Protein AF-0000000078660400 (afdb_homodimer)

Solvent-accessible surface area (backbone atoms only — not comparable to full-atom values): 12364 Å² total; per-residue (Å²): 113,54,61,60,50,27,42,54,41,25,47,53,47,35,48,53,52,49,49,56,46,46,66,50,37,40,75,72,45,48,44,75,67,42,50,81,52,38,30,97,60,79,39,62,66,40,42,52,54,39,51,54,51,50,44,53,46,42,38,62,64,4,20,51,48,12,72,77,69,34,58,67,42,2,29,50,35,11,25,52,51,20,30,50,32,31,34,44,31,36,26,49,37,43,17,41,32,58,65,51,58,67,67,57,37,55,52,47,22,53,45,31,17,49,47,33,14,50,16,23,26,51,14,31,50,50,28,54,68,67,66,92,116,52,62,61,50,26,42,52,42,26,46,53,46,35,47,51,53,49,50,55,47,45,65,50,37,40,74,71,44,49,42,76,66,43,48,81,54,38,30,95,62,80,40,62,66,41,42,51,54,39,51,56,51,51,44,54,48,41,38,63,64,6,21,50,48,12,73,77,68,34,57,66,42,2,29,51,34,11,24,52,51,20,31,50,32,32,36,43,32,36,24,48,38,45,17,41,30,59,66,54,58,67,66,57,38,55,51,46,21,52,46,30,16,49,48,32,14,49,16,24,25,50,13,31,52,51,28,56,68,66,63,93

Secondary structure (DSSP, 8-state):
-HHHHHHHHHHHHHHHHHHHHHHHHIIIIIHHHHGGGB-SS--HHHHHHHHHHHHHHHIIIIIHHHHHH-HHHHHHHHHHHHHHHHHHHHHHHHHHBS---HHHHHHHHHHHHHHHHHHHHHHHHHHHHHT-/-HHHHHHHHHHHHHHHHHHHHHHHHIIIIIHHHHGGGB-SS--HHHHHHHHHHHHHHHIIIIIHHHHHH-HHHHHHHHHHHHHHHHHHHHHHHHHHBS---HHHHHHHHHHHHHHHHHHHHHHHHHHHHHT-

Organism: Novosphingobium aromaticivorans (strain ATCC 700278 / DSM 12444 / CCUG 56034 / CIP 105152 / NBRC 16084 / F199) (NCBI:txid279238)

InterPro domains:
  IPR018687 Protein of unknown function DUF2177, membrane [PF09945] (3-124)

Structure (mmCIF, N/CA/C/O backbone):
data_AF-0000000078660400-model_v1
#
loop_
_entity.id
_entity.type
_entity.pdbx_description
1 polymer 'Transmembrane protein'
#
loop_
_atom_site.group_PDB
_atom_site.id
_atom_site.type_symbol
_atom_site.label_atom_id
_atom_site.label_alt_id
_atom_site.label_comp_id
_atom_site.label_asym_id
_atom_site.label_entity_id
_atom_site.label_seq_id
_atom_site.pdbx_PDB_ins_code
_atom_site.Cartn_x
_atom_site.Cartn_y
_atom_site.Cartn_z
_atom_site.occupancy
_atom_site.B_iso_or_equiv
_atom_site.auth_seq_id
_atom_site.auth_comp_id
_atom_site.auth_asym_id
_atom_site.auth_atom_id
_atom_site.pdbx_PDB_model_num
ATOM 1 N N . MET A 1 1 ? 13.133 22.141 -4.031 1 66.38 1 MET A N 1
ATOM 2 C CA . MET A 1 1 ? 14.477 21.625 -3.777 1 66.38 1 MET A CA 1
ATOM 3 C C . MET A 1 1 ? 14.453 20.531 -2.715 1 66.38 1 MET A C 1
ATOM 5 O O . MET A 1 1 ? 15 19.453 -2.928 1 66.38 1 MET A O 1
ATOM 9 N N . SER A 1 2 ? 13.406 20.625 -1.739 1 88.19 2 SER A N 1
ATOM 10 C CA . SER A 1 2 ? 13.438 19.734 -0.579 1 88.19 2 SER A CA 1
ATOM 11 C C . SER A 1 2 ? 12.844 18.375 -0.906 1 88.19 2 SER A C 1
ATOM 13 O O . S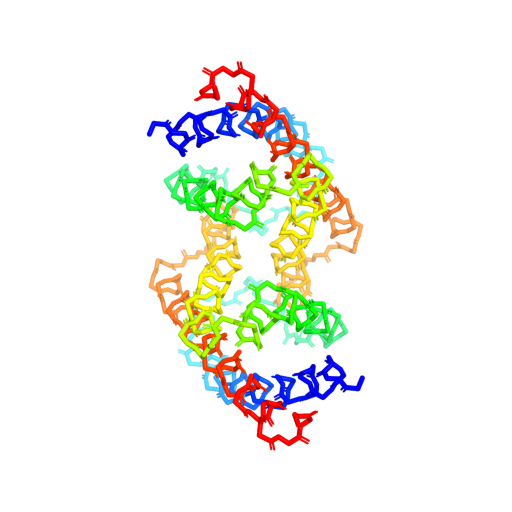ER A 1 2 ? 13.398 17.344 -0.521 1 88.19 2 SER A O 1
ATOM 15 N N . TYR A 1 3 ? 11.984 18.359 -1.895 1 91.75 3 TYR A N 1
ATOM 16 C CA . TYR A 1 3 ? 11.32 17.094 -2.152 1 91.75 3 TYR A CA 1
ATOM 17 C C . TYR A 1 3 ? 12.148 16.219 -3.084 1 91.75 3 TYR A C 1
ATOM 19 O O . TYR A 1 3 ? 12.133 14.984 -2.975 1 91.75 3 TYR A O 1
ATOM 27 N N . VAL A 1 4 ? 12.859 16.828 -3.969 1 93.75 4 VAL A N 1
ATOM 28 C CA . VAL A 1 4 ? 13.742 16.078 -4.863 1 93.75 4 VAL A CA 1
ATOM 29 C C . VAL A 1 4 ? 14.859 15.43 -4.062 1 93.75 4 VAL A C 1
ATOM 31 O O . VAL A 1 4 ? 15.195 14.258 -4.281 1 93.75 4 VAL A O 1
ATOM 34 N N . MET A 1 5 ? 15.406 16.188 -3.211 1 95.38 5 MET A N 1
ATOM 35 C CA . MET A 1 5 ? 16.453 15.648 -2.34 1 95.38 5 MET A CA 1
ATOM 36 C C . MET A 1 5 ? 15.906 14.492 -1.495 1 95.38 5 MET A C 1
ATOM 38 O O . MET A 1 5 ? 16.594 13.477 -1.317 1 95.38 5 MET A O 1
ATOM 42 N N . ALA A 1 6 ? 14.773 14.711 -0.951 1 96.5 6 ALA A N 1
ATOM 43 C CA . ALA A 1 6 ? 14.141 13.664 -0.151 1 96.5 6 ALA A CA 1
ATOM 44 C C . ALA A 1 6 ? 13.938 12.398 -0.968 1 96.5 6 ALA A C 1
ATOM 46 O O . ALA A 1 6 ? 14.203 11.289 -0.486 1 96.5 6 ALA A O 1
ATOM 47 N N . TYR A 1 7 ? 13.461 12.625 -2.148 1 97.38 7 TYR A N 1
ATOM 48 C CA . TYR A 1 7 ? 13.219 11.508 -3.049 1 97.38 7 TYR A CA 1
ATOM 49 C C . TYR A 1 7 ? 14.508 10.742 -3.332 1 97.38 7 TYR A C 1
ATOM 51 O O . TYR A 1 7 ? 14.539 9.516 -3.25 1 97.38 7 TYR A O 1
ATOM 59 N N . VAL A 1 8 ? 15.531 11.43 -3.652 1 97.25 8 VAL A N 1
ATOM 60 C CA . VAL A 1 8 ? 16.812 10.812 -3.992 1 97.25 8 VAL A CA 1
ATOM 61 C C . VAL A 1 8 ? 17.391 10.117 -2.766 1 97.25 8 VAL A C 1
ATOM 63 O O . VAL A 1 8 ? 17.906 9 -2.863 1 97.25 8 VAL A O 1
ATOM 66 N N . ALA A 1 9 ? 17.344 10.781 -1.634 1 97.38 9 ALA A N 1
ATOM 67 C CA . ALA A 1 9 ? 17.828 10.188 -0.395 1 97.38 9 ALA A CA 1
ATOM 68 C C . ALA A 1 9 ? 17.062 8.914 -0.057 1 97.38 9 ALA A C 1
ATOM 70 O O . ALA A 1 9 ? 17.672 7.902 0.328 1 97.38 9 ALA A O 1
ATOM 71 N N . ALA A 1 10 ? 15.758 8.992 -0.169 1 97.69 10 ALA A N 1
ATOM 72 C CA . ALA A 1 10 ? 14.938 7.812 0.088 1 97.69 10 ALA A CA 1
ATOM 73 C C . ALA A 1 10 ? 15.281 6.68 -0.875 1 97.69 10 ALA A C 1
ATOM 75 O O . ALA A 1 10 ? 15.32 5.512 -0.479 1 97.69 10 ALA A O 1
ATOM 76 N N . ALA A 1 11 ? 15.484 7.066 -2.111 1 97.62 11 ALA A N 1
ATOM 77 C CA . ALA A 1 11 ? 15.82 6.082 -3.139 1 97.62 11 ALA A CA 1
ATOM 78 C C . ALA A 1 11 ? 17.125 5.359 -2.801 1 97.62 11 ALA A C 1
ATOM 80 O O . ALA A 1 11 ? 17.219 4.141 -2.955 1 97.62 11 ALA A O 1
ATOM 81 N N . VAL A 1 12 ? 18.062 6.059 -2.391 1 97.75 12 VAL A N 1
ATOM 82 C CA . VAL A 1 12 ? 19.359 5.488 -2.076 1 97.75 12 VAL A CA 1
ATOM 83 C C . VAL A 1 12 ? 19.25 4.566 -0.866 1 97.75 12 VAL A C 1
ATOM 85 O O . VAL A 1 12 ? 19.719 3.428 -0.898 1 97.75 12 VAL A O 1
ATOM 88 N N . VAL A 1 13 ? 18.625 5.023 0.185 1 97.56 13 VAL A N 1
ATOM 89 C CA . VAL A 1 13 ? 18.531 4.254 1.422 1 97.56 13 VAL A CA 1
ATOM 90 C C . VAL A 1 13 ? 17.641 3.031 1.207 1 97.56 13 VAL A C 1
ATOM 92 O O . VAL A 1 13 ? 18.031 1.904 1.521 1 97.56 13 VAL A O 1
ATOM 95 N N . PHE A 1 14 ? 16.469 3.301 0.706 1 97.62 14 PHE A N 1
ATOM 96 C CA . PHE A 1 14 ? 15.539 2.195 0.485 1 97.62 14 PHE A CA 1
ATOM 97 C C . PHE A 1 14 ? 16.109 1.215 -0.537 1 97.62 14 PHE A C 1
ATOM 99 O O . PHE A 1 14 ? 15.961 -0 -0.381 1 97.62 14 PHE A O 1
ATOM 106 N N . GLY A 1 15 ? 16.656 1.723 -1.612 1 95.88 15 GLY A N 1
ATOM 107 C CA . GLY A 1 15 ? 17.25 0.875 -2.633 1 95.88 15 GLY A CA 1
ATOM 108 C C . GLY A 1 15 ? 18.359 -0.011 -2.098 1 95.88 15 GLY A C 1
ATOM 109 O O . GLY A 1 15 ? 18.438 -1.195 -2.432 1 95.88 15 GLY A O 1
ATOM 110 N N . ALA A 1 16 ? 19.203 0.554 -1.31 1 96.44 16 ALA A N 1
ATOM 111 C CA . ALA A 1 16 ? 20.297 -0.221 -0.71 1 96.44 16 ALA A CA 1
ATOM 112 C C . ALA A 1 16 ? 19.75 -1.31 0.209 1 96.44 16 ALA A C 1
ATOM 114 O O . ALA A 1 16 ? 20.203 -2.455 0.163 1 96.44 16 ALA A O 1
ATOM 115 N N . LEU A 1 17 ? 18.797 -0.955 1.033 1 96.06 17 LEU A N 1
ATOM 116 C CA . LEU A 1 17 ? 18.188 -1.908 1.953 1 96.06 17 LEU A CA 1
ATOM 117 C C . LEU A 1 17 ? 17.5 -3.031 1.191 1 96.06 17 LEU A C 1
ATOM 119 O O . LEU A 1 17 ? 17.656 -4.207 1.522 1 96.06 17 LEU A O 1
ATOM 123 N N . ASP A 1 18 ? 16.75 -2.564 0.177 1 94.38 18 ASP A N 1
ATOM 124 C CA . ASP A 1 18 ? 15.977 -3.557 -0.568 1 94.38 18 ASP A CA 1
ATOM 125 C C . ASP A 1 18 ? 16.891 -4.477 -1.367 1 94.38 18 ASP A C 1
ATOM 127 O O . ASP A 1 18 ? 16.625 -5.672 -1.492 1 94.38 18 ASP A O 1
ATOM 131 N N . ALA A 1 19 ? 17.922 -3.971 -1.93 1 93.19 19 ALA A N 1
ATOM 132 C CA . ALA A 1 19 ? 18.891 -4.781 -2.65 1 93.19 19 ALA A CA 1
ATOM 133 C C . ALA A 1 19 ? 19.547 -5.801 -1.725 1 93.19 19 ALA A C 1
ATOM 135 O O . ALA A 1 19 ? 19.719 -6.965 -2.088 1 93.19 19 ALA A O 1
ATOM 136 N N . ALA A 1 20 ? 19.922 -5.375 -0.594 1 94.44 20 ALA A N 1
ATOM 137 C CA . ALA A 1 20 ? 20.516 -6.273 0.388 1 94.44 20 ALA A CA 1
ATOM 138 C C . ALA A 1 20 ? 19.547 -7.375 0.794 1 94.44 20 ALA A C 1
ATOM 140 O O . ALA A 1 20 ? 19.906 -8.547 0.859 1 94.44 20 ALA A O 1
ATOM 141 N N . TRP A 1 21 ? 18.312 -7.031 1.072 1 94.19 21 TRP A N 1
ATOM 142 C CA . TRP A 1 21 ? 17.281 -7.965 1.513 1 94.19 21 TRP A CA 1
ATOM 143 C C . TRP A 1 21 ? 16.969 -8.984 0.42 1 94.19 21 TRP A C 1
ATOM 145 O O . TRP A 1 21 ? 16.969 -10.188 0.669 1 94.19 21 TRP A O 1
ATOM 155 N N . LEU A 1 22 ? 16.766 -8.453 -0.767 1 89.88 22 LEU A N 1
ATOM 156 C CA . LEU A 1 22 ? 16.375 -9.328 -1.868 1 89.88 22 LEU A CA 1
ATOM 157 C C . LEU A 1 22 ? 17.531 -10.25 -2.262 1 89.88 22 LEU A C 1
ATOM 159 O O . LEU A 1 22 ? 17.297 -11.383 -2.68 1 89.88 22 LEU A O 1
ATOM 163 N N . GLY A 1 23 ? 18.703 -9.734 -2.211 1 90.38 23 GLY A N 1
ATOM 164 C CA . GLY A 1 23 ? 19.859 -10.586 -2.447 1 90.38 23 GLY A CA 1
ATOM 165 C C . GLY A 1 23 ? 19.906 -11.805 -1.545 1 90.38 23 GLY A C 1
ATOM 166 O O . GLY A 1 23 ? 20.219 -12.906 -1.996 1 90.38 23 GLY A O 1
ATOM 167 N N . TRP A 1 24 ? 19.5 -11.57 -0.356 1 92.88 24 TRP A N 1
ATOM 168 C CA . TRP A 1 24 ? 19.5 -12.68 0.596 1 92.88 24 TRP A CA 1
ATOM 169 C C . TRP A 1 24 ? 18.172 -13.43 0.549 1 92.88 24 TRP A C 1
ATOM 171 O O . TRP A 1 24 ? 18.156 -14.664 0.488 1 92.88 24 TRP A O 1
ATOM 181 N N . ALA A 1 25 ? 17.031 -12.805 0.571 1 91.38 25 ALA A N 1
ATOM 182 C CA . ALA A 1 25 ? 15.711 -13.406 0.719 1 91.38 25 ALA A CA 1
ATOM 183 C C . ALA A 1 25 ? 15.305 -14.164 -0.541 1 91.38 25 ALA A C 1
ATOM 185 O O . ALA A 1 25 ? 14.531 -15.125 -0.475 1 91.38 25 ALA A O 1
ATOM 186 N N . GLY A 1 26 ? 15.781 -13.68 -1.66 1 90.25 26 GLY A N 1
ATOM 187 C CA . GLY A 1 26 ? 15.469 -14.367 -2.904 1 90.25 26 GLY A CA 1
ATOM 188 C C . GLY A 1 26 ? 15.75 -15.852 -2.85 1 90.25 26 GLY A C 1
ATOM 189 O O . GLY A 1 26 ? 14.82 -16.672 -2.844 1 90.25 26 GLY A O 1
ATOM 190 N N . PRO A 1 27 ? 17 -16.219 -2.709 1 90.62 27 PRO A N 1
ATOM 191 C CA . PRO A 1 27 ? 17.359 -17.641 -2.719 1 90.62 27 PRO A CA 1
ATOM 192 C C . PRO A 1 27 ? 17.031 -18.344 -1.401 1 90.62 27 PRO A C 1
ATOM 194 O O . PRO A 1 27 ? 16.812 -19.562 -1.383 1 90.62 27 PRO A O 1
ATOM 197 N N . ASN A 1 28 ? 16.891 -17.594 -0.286 1 93.12 28 ASN A N 1
ATOM 198 C CA . ASN A 1 28 ? 16.812 -18.25 1.014 1 93.12 28 ASN A CA 1
ATOM 199 C C . ASN A 1 28 ? 15.383 -18.266 1.544 1 93.12 28 ASN A C 1
ATOM 201 O O . ASN A 1 28 ? 15.055 -19.078 2.422 1 93.12 28 ASN A O 1
ATOM 205 N N . LEU A 1 29 ? 14.516 -17.422 1.021 1 91.06 29 LEU A N 1
ATOM 206 C CA . LEU A 1 29 ? 13.172 -17.297 1.571 1 91.06 29 LEU A CA 1
ATOM 207 C C . LEU A 1 29 ? 12.117 -17.484 0.483 1 91.06 29 LEU A C 1
ATOM 209 O O . LEU A 1 29 ? 11.328 -18.438 0.539 1 91.06 29 LEU A O 1
ATOM 213 N N . TYR A 1 30 ? 12.188 -16.75 -0.557 1 91.25 30 TYR A N 1
ATOM 214 C CA . TYR A 1 30 ? 11.109 -16.688 -1.537 1 91.25 30 TYR A CA 1
ATOM 215 C C . TYR A 1 30 ? 11.109 -17.906 -2.438 1 91.25 30 TYR A C 1
ATOM 217 O O . TYR A 1 30 ? 10.078 -18.547 -2.627 1 91.25 30 TYR A O 1
ATOM 225 N N . ARG A 1 31 ? 12.258 -18.312 -2.939 1 90.06 31 ARG A N 1
ATOM 226 C CA . ARG A 1 31 ? 12.336 -19.438 -3.873 1 90.06 31 ARG A CA 1
ATOM 227 C C . ARG A 1 31 ? 11.938 -20.734 -3.199 1 90.06 31 ARG A C 1
ATOM 229 O O . ARG A 1 31 ? 11.125 -21.5 -3.732 1 90.06 31 ARG A O 1
ATOM 236 N N . PRO A 1 32 ? 12.5 -20.984 -2.07 1 90.38 32 PRO A N 1
ATOM 237 C CA . PRO A 1 32 ? 12.086 -22.234 -1.419 1 90.38 32 PRO A CA 1
ATOM 238 C C . PRO A 1 32 ? 10.609 -22.234 -1.028 1 90.38 32 PRO A C 1
ATOM 240 O O . PRO A 1 32 ? 9.969 -23.281 -1.014 1 90.38 32 PRO A O 1
ATOM 243 N N . ALA A 1 33 ? 10 -21.141 -0.723 1 88.31 33 ALA A N 1
ATOM 244 C CA . ALA A 1 33 ? 8.633 -21.062 -0.225 1 88.31 33 ALA A CA 1
ATOM 245 C C . ALA A 1 33 ? 7.629 -21.109 -1.373 1 88.31 33 ALA A C 1
ATOM 247 O O . ALA A 1 33 ? 6.531 -21.656 -1.226 1 88.31 33 ALA A O 1
ATOM 248 N N . LEU A 1 34 ? 7.969 -20.531 -2.566 1 88.62 34 LEU A N 1
ATOM 249 C CA . LEU A 1 34 ? 6.961 -20.297 -3.592 1 88.62 34 LEU A CA 1
ATOM 250 C C . LEU A 1 34 ? 7.227 -21.156 -4.824 1 88.62 34 LEU A C 1
ATOM 252 O O . LEU A 1 34 ? 6.312 -21.422 -5.605 1 88.62 34 LEU A O 1
ATOM 256 N N . GLY A 1 35 ? 8.484 -21.5 -5.035 1 85.12 35 GLY A N 1
ATOM 257 C CA . GLY A 1 35 ? 8.836 -22.438 -6.09 1 85.12 35 GLY A CA 1
ATOM 258 C C . GLY A 1 35 ? 8.305 -22.031 -7.449 1 85.12 35 GLY A C 1
ATOM 259 O O . GLY A 1 35 ? 8.625 -20.953 -7.945 1 85.12 35 GLY A O 1
ATOM 260 N N . ASP A 1 36 ? 7.309 -22.766 -7.953 1 84.75 36 ASP A N 1
ATOM 261 C CA . ASP A 1 36 ? 6.859 -22.656 -9.336 1 84.75 36 ASP A CA 1
ATOM 262 C C . ASP A 1 36 ? 5.949 -21.453 -9.531 1 84.75 36 ASP A C 1
ATOM 264 O O . ASP A 1 36 ? 5.621 -21.094 -10.664 1 84.75 36 ASP A O 1
ATOM 268 N N . LEU A 1 37 ? 5.586 -20.844 -8.492 1 85.62 37 LEU A N 1
ATOM 269 C CA . LEU A 1 37 ? 4.777 -19.641 -8.594 1 85.62 37 LEU A CA 1
ATOM 270 C C . LEU A 1 37 ? 5.613 -18.484 -9.125 1 85.62 37 LEU A C 1
ATOM 272 O O . LEU A 1 37 ? 5.074 -17.547 -9.727 1 85.62 37 LEU A O 1
ATOM 276 N N . LEU A 1 38 ? 6.895 -18.547 -8.867 1 87.44 38 LEU A N 1
ATOM 277 C CA . LEU A 1 38 ? 7.789 -17.469 -9.266 1 87.44 38 LEU A CA 1
ATOM 278 C C . LEU A 1 38 ? 8.195 -17.609 -10.727 1 87.44 38 LEU A C 1
ATOM 280 O O . LEU A 1 38 ? 8.336 -18.719 -11.234 1 87.44 38 LEU A O 1
ATOM 284 N N . ALA A 1 39 ? 8.375 -16.516 -11.352 1 86.81 39 ALA A N 1
ATOM 285 C CA . ALA A 1 39 ? 8.93 -16.5 -12.703 1 86.81 39 ALA A CA 1
ATOM 286 C C . ALA A 1 39 ? 10.352 -17.047 -12.719 1 86.81 39 ALA A C 1
ATOM 288 O O . ALA A 1 39 ? 11.086 -16.922 -11.734 1 86.81 39 ALA A O 1
ATOM 289 N N . PRO A 1 40 ? 10.672 -17.578 -13.852 1 83.88 40 PRO A N 1
ATOM 290 C CA . PRO A 1 40 ? 12.047 -18.062 -13.953 1 83.88 40 PRO A CA 1
ATOM 291 C C . PRO A 1 40 ? 13.078 -16.938 -13.836 1 83.88 40 PRO A C 1
ATOM 293 O O . PRO A 1 40 ? 14.164 -17.141 -13.289 1 83.88 40 PRO A O 1
ATOM 296 N N . ALA A 1 41 ? 12.641 -15.789 -14.445 1 85.81 41 ALA A N 1
ATOM 297 C CA . ALA A 1 41 ? 13.539 -14.648 -14.359 1 85.81 41 ALA A CA 1
ATOM 298 C C . ALA A 1 41 ? 12.805 -13.406 -13.852 1 85.81 41 ALA A C 1
ATOM 300 O O . ALA A 1 41 ? 11.672 -13.148 -14.258 1 85.81 41 ALA A O 1
ATOM 301 N N . PHE A 1 42 ? 13.516 -12.727 -13.016 1 86.75 42 PHE A N 1
ATOM 302 C CA . PHE A 1 42 ? 13.016 -11.461 -12.492 1 86.75 42 PHE A CA 1
ATOM 303 C C . PHE A 1 42 ? 12.836 -10.445 -13.617 1 86.75 42 PHE A C 1
ATOM 305 O O . PHE A 1 42 ? 13.695 -10.312 -14.484 1 86.75 42 PHE A O 1
ATOM 312 N N . ARG A 1 43 ? 11.734 -9.695 -13.68 1 90.38 43 ARG A N 1
ATOM 313 C CA . ARG A 1 43 ? 11.453 -8.648 -14.656 1 90.38 43 ARG A CA 1
ATOM 314 C C . ARG A 1 43 ? 11.719 -7.266 -14.062 1 90.38 43 ARG A C 1
ATOM 316 O O . ARG A 1 43 ? 10.898 -6.75 -13.297 1 90.38 43 ARG A O 1
ATOM 323 N N . PRO A 1 44 ? 12.68 -6.59 -14.445 1 90.25 44 PRO A N 1
ATOM 324 C CA . PRO A 1 44 ? 13.109 -5.359 -13.781 1 90.25 44 PRO A CA 1
ATOM 325 C C . PRO A 1 44 ? 12.203 -4.172 -14.094 1 90.25 44 PRO A C 1
ATOM 327 O O . PRO A 1 44 ? 12.078 -3.256 -13.273 1 90.25 44 PRO A O 1
ATOM 330 N N . ALA A 1 45 ? 11.555 -4.16 -15.203 1 91.75 45 ALA A N 1
ATOM 331 C CA . ALA A 1 45 ? 10.781 -2.992 -15.617 1 91.75 45 ALA A CA 1
ATOM 332 C C . ALA A 1 45 ? 9.641 -2.715 -14.641 1 91.75 45 ALA A C 1
ATOM 334 O O . ALA A 1 45 ? 9.516 -1.604 -14.125 1 91.75 45 ALA A O 1
ATOM 335 N N . PRO A 1 46 ? 8.82 -3.697 -14.359 1 92.19 46 PRO A N 1
ATOM 336 C CA . PRO A 1 46 ? 7.773 -3.426 -13.375 1 92.19 46 PRO A CA 1
ATOM 337 C C . PRO A 1 46 ? 8.336 -3.057 -12.008 1 92.19 46 PRO A C 1
ATOM 339 O O . PRO A 1 46 ? 7.754 -2.227 -11.305 1 92.19 46 PRO A O 1
ATOM 342 N N . ALA A 1 47 ? 9.352 -3.654 -11.664 1 90.38 47 ALA A N 1
ATOM 343 C CA . ALA A 1 47 ? 9.977 -3.348 -10.383 1 90.38 47 ALA A CA 1
ATOM 344 C C . ALA A 1 47 ? 10.43 -1.891 -10.32 1 90.38 47 ALA A C 1
ATOM 346 O O . ALA A 1 47 ? 10.227 -1.21 -9.312 1 90.38 47 ALA A O 1
ATOM 347 N N . LEU A 1 48 ? 11.07 -1.474 -11.375 1 92.75 48 LEU A N 1
ATOM 348 C CA . LEU A 1 48 ? 11.547 -0.097 -11.43 1 92.75 48 LEU A CA 1
ATOM 349 C C . LEU A 1 48 ? 10.391 0.888 -11.328 1 92.75 48 LEU A C 1
ATOM 351 O O . LEU A 1 48 ? 10.5 1.912 -10.648 1 92.75 48 LEU A O 1
ATOM 355 N N . VAL A 1 49 ? 9.312 0.619 -12.008 1 92.69 49 VAL A N 1
ATOM 356 C CA . VAL A 1 49 ? 8.133 1.468 -11.938 1 92.69 49 VAL A CA 1
ATOM 357 C C . VAL A 1 49 ? 7.57 1.461 -10.516 1 92.69 49 VAL A C 1
ATOM 359 O O . VAL A 1 49 ? 7.184 2.506 -9.992 1 92.69 49 VAL A O 1
ATOM 362 N N . PHE A 1 50 ? 7.559 0.313 -9.961 1 93.44 50 PHE A N 1
ATOM 363 C CA . PHE A 1 50 ? 7.098 0.194 -8.578 1 93.44 50 PHE A CA 1
ATOM 364 C C . PHE A 1 50 ? 7.93 1.078 -7.656 1 93.44 50 PHE A C 1
ATOM 366 O O . PHE A 1 50 ? 7.379 1.853 -6.871 1 93.44 50 PHE A O 1
ATOM 373 N N . TYR A 1 51 ? 9.234 0.968 -7.762 1 94.69 51 TYR A N 1
ATOM 374 C CA . TYR A 1 51 ? 10.117 1.72 -6.871 1 94.69 51 TYR A CA 1
ATOM 375 C C . TYR A 1 51 ? 9.914 3.221 -7.047 1 94.69 51 TYR A C 1
ATOM 377 O O . TYR A 1 51 ? 9.875 3.967 -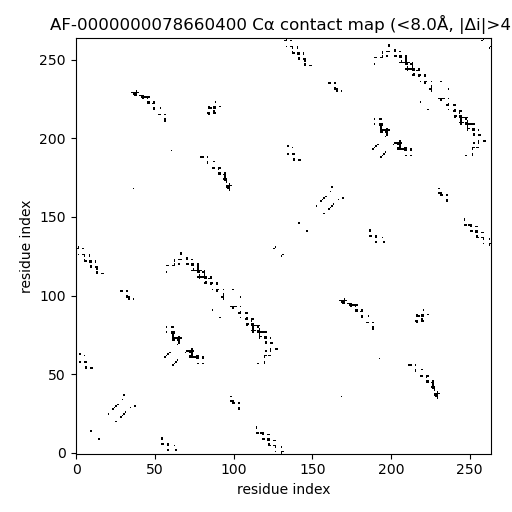6.066 1 94.69 51 TYR A O 1
ATOM 385 N N . ALA A 1 52 ? 9.82 3.58 -8.219 1 95 52 ALA A N 1
ATOM 386 C CA . ALA A 1 52 ? 9.656 5.008 -8.5 1 95 52 ALA A CA 1
ATOM 387 C C . ALA A 1 52 ? 8.391 5.555 -7.844 1 95 52 ALA A C 1
ATOM 389 O O . ALA A 1 52 ? 8.422 6.609 -7.203 1 95 52 ALA A O 1
ATOM 390 N N . ILE A 1 53 ? 7.324 4.852 -7.973 1 94 53 ILE A N 1
ATOM 391 C CA . ILE A 1 53 ? 6.039 5.305 -7.453 1 94 53 ILE A CA 1
ATOM 392 C C . ILE A 1 53 ? 6.008 5.137 -5.934 1 94 53 ILE A C 1
ATOM 394 O O . ILE A 1 53 ? 5.473 5.988 -5.219 1 94 53 ILE A O 1
ATOM 398 N N . TYR A 1 54 ? 6.57 4.047 -5.465 1 95.75 54 TYR A N 1
ATOM 399 C CA . TYR A 1 54 ? 6.633 3.787 -4.031 1 95.75 54 TYR A CA 1
ATOM 400 C C . TYR A 1 54 ? 7.379 4.902 -3.309 1 95.75 54 TYR A C 1
ATOM 402 O O . TYR A 1 54 ? 6.949 5.355 -2.244 1 95.75 54 TYR A O 1
ATOM 410 N N . LEU A 1 55 ? 8.422 5.348 -3.916 1 97.06 55 LEU A N 1
ATOM 411 C CA . LEU A 1 55 ? 9.227 6.414 -3.332 1 97.06 55 LEU A CA 1
ATOM 412 C C . LEU A 1 55 ? 8.469 7.738 -3.342 1 97.06 55 LEU A C 1
ATOM 414 O O . LEU A 1 55 ? 8.57 8.523 -2.395 1 97.06 55 LEU A O 1
ATOM 418 N N . ALA A 1 56 ? 7.785 7.984 -4.391 1 96.25 56 ALA A N 1
ATOM 419 C CA . ALA A 1 56 ? 6.961 9.188 -4.445 1 96.25 56 ALA A CA 1
ATOM 420 C C . ALA A 1 56 ? 5.902 9.18 -3.346 1 96.25 56 ALA A C 1
ATOM 422 O O . ALA A 1 56 ? 5.645 10.203 -2.713 1 96.25 56 ALA A O 1
ATOM 423 N N . GLY A 1 57 ? 5.301 8.016 -3.162 1 96.56 57 GLY A N 1
ATOM 424 C CA . GLY A 1 57 ? 4.352 7.875 -2.07 1 96.56 57 GLY A CA 1
ATOM 425 C C . GLY A 1 57 ? 4.984 8.047 -0.702 1 96.56 57 GLY A C 1
ATOM 426 O O . GLY A 1 57 ? 4.387 8.648 0.194 1 96.56 57 GLY A O 1
ATOM 427 N N . MET A 1 58 ? 6.133 7.516 -0.583 1 97.38 58 MET A N 1
ATOM 428 C CA . MET A 1 58 ? 6.871 7.664 0.667 1 97.38 58 MET A CA 1
ATOM 429 C C . MET A 1 58 ? 7.137 9.133 0.973 1 97.38 58 MET A C 1
ATOM 431 O O . MET A 1 58 ? 7.023 9.562 2.123 1 97.38 58 MET A O 1
ATOM 435 N N . VAL A 1 59 ? 7.488 9.875 -0.028 1 97.12 59 VAL A N 1
ATOM 436 C CA . VAL A 1 59 ? 7.734 11.297 0.149 1 97.12 59 VAL A CA 1
ATOM 437 C C . VAL A 1 59 ? 6.441 12 0.552 1 97.12 59 VAL A C 1
ATOM 439 O O . VAL A 1 59 ? 6.434 12.812 1.48 1 97.12 59 VAL A O 1
ATOM 442 N N . TRP A 1 60 ? 5.395 11.664 -0.006 1 96.56 60 TRP A N 1
ATOM 443 C CA . TRP A 1 60 ? 4.113 12.328 0.224 1 96.56 60 TRP A CA 1
ATOM 444 C C . TRP A 1 60 ? 3.555 11.977 1.599 1 96.56 60 TRP A C 1
ATOM 446 O O . TRP A 1 60 ? 3.166 12.859 2.365 1 96.56 60 TRP A O 1
ATOM 456 N N . PHE A 1 61 ? 3.6 10.758 2.01 1 96.88 61 PHE A N 1
ATOM 457 C CA . PHE A 1 61 ? 2.846 10.297 3.17 1 96.88 61 PHE A CA 1
ATOM 458 C C . PHE A 1 61 ? 3.73 10.266 4.41 1 96.88 61 PHE A C 1
ATOM 460 O O . PHE A 1 61 ? 3.229 10.289 5.535 1 96.88 61 PHE A O 1
ATOM 467 N N . ALA A 1 62 ? 5.012 10.156 4.203 1 97.19 62 ALA A N 1
ATOM 468 C CA . ALA A 1 62 ? 5.855 9.938 5.375 1 97.19 62 ALA A CA 1
ATOM 469 C C . ALA A 1 62 ? 6.867 11.07 5.539 1 97.19 62 ALA A C 1
ATOM 471 O O . ALA A 1 62 ? 6.926 11.703 6.594 1 97.19 62 ALA A O 1
ATOM 472 N N . ILE A 1 63 ? 7.547 11.367 4.473 1 97.38 63 ILE A N 1
ATOM 473 C CA . ILE A 1 63 ? 8.656 12.305 4.594 1 97.38 63 ILE A CA 1
ATOM 474 C C . ILE A 1 63 ? 8.117 13.727 4.719 1 97.38 63 ILE A C 1
ATOM 476 O O . ILE A 1 63 ? 8.602 14.508 5.539 1 97.38 63 ILE A O 1
ATOM 480 N N . ARG A 1 64 ? 7.145 14.062 3.896 1 95.25 64 ARG A N 1
ATOM 481 C CA . ARG A 1 64 ? 6.566 15.398 3.928 1 95.25 64 ARG A CA 1
ATOM 482 C C . ARG A 1 64 ? 6.07 15.75 5.328 1 95.25 64 ARG A C 1
ATOM 484 O O . ARG A 1 64 ? 6.426 16.797 5.871 1 95.25 64 ARG A O 1
ATOM 491 N N . PRO A 1 65 ? 5.309 14.93 5.938 1 94.44 65 PRO A N 1
ATOM 492 C CA . PRO A 1 65 ? 4.941 15.234 7.324 1 94.44 65 PRO A CA 1
ATOM 493 C C . PRO A 1 65 ? 6.148 15.273 8.258 1 94.44 65 PRO A C 1
ATOM 495 O O . PRO A 1 65 ? 6.152 16.016 9.242 1 94.44 65 PRO A O 1
ATOM 498 N N . GLY A 1 66 ? 7.113 14.508 8.008 1 95.75 66 GLY A N 1
ATOM 499 C CA . GLY A 1 66 ? 8.328 14.508 8.805 1 95.75 66 GLY A CA 1
ATOM 500 C C . GLY A 1 66 ? 9.086 15.82 8.742 1 95.75 66 GLY A C 1
ATOM 501 O O . GLY A 1 66 ? 9.727 16.219 9.719 1 95.75 66 GLY A O 1
ATOM 502 N N . LEU A 1 67 ? 8.992 16.453 7.609 1 94.5 67 LEU A N 1
ATOM 503 C CA . LEU A 1 67 ? 9.688 17.719 7.43 1 94.5 67 LEU A CA 1
ATOM 504 C C . LEU A 1 67 ? 9.016 18.828 8.242 1 94.5 67 LEU A C 1
ATOM 506 O O . LEU A 1 67 ? 9.672 19.797 8.625 1 94.5 67 LEU A O 1
ATOM 510 N N . THR A 1 68 ? 7.762 18.672 8.57 1 93.5 68 THR A N 1
ATOM 511 C CA . THR A 1 68 ? 7.027 19.719 9.273 1 93.5 68 THR A CA 1
ATOM 512 C C . THR A 1 68 ? 6.785 19.312 10.734 1 93.5 68 THR A C 1
ATOM 514 O O . THR A 1 68 ? 6.734 20.188 11.609 1 93.5 68 THR A O 1
ATOM 517 N N . GLN A 1 69 ? 6.699 18 10.984 1 95.75 69 GLN A N 1
ATOM 518 C CA . GLN A 1 69 ? 6.285 17.547 12.312 1 95.75 69 GLN A CA 1
ATOM 519 C C . GLN A 1 69 ? 7.426 16.828 13.023 1 95.75 69 GLN A C 1
ATOM 521 O O . GLN A 1 69 ? 7.293 16.453 14.195 1 95.75 69 GLN A O 1
ATOM 526 N N . GLY A 1 70 ? 8.555 16.609 12.312 1 95.44 70 GLY A N 1
ATOM 527 C CA . GLY A 1 70 ? 9.719 16 12.938 1 95.44 70 GLY A CA 1
ATOM 528 C C . GLY A 1 70 ? 9.953 14.578 12.5 1 95.44 70 GLY A C 1
ATOM 529 O O . GLY A 1 70 ? 9.125 13.984 11.812 1 95.44 70 GLY A O 1
ATOM 530 N N . LEU A 1 71 ? 11.039 13.992 12.938 1 97.44 71 LEU A N 1
ATOM 531 C CA . LEU A 1 71 ? 11.492 12.672 12.516 1 97.44 71 LEU A CA 1
ATOM 532 C C . LEU A 1 71 ? 10.547 11.586 13.016 1 97.44 71 LEU A C 1
ATOM 534 O O . LEU A 1 71 ? 10.391 10.539 12.375 1 97.44 71 LEU A O 1
ATOM 538 N N . GLY A 1 72 ? 9.938 11.805 14.148 1 97.88 72 GLY A N 1
ATOM 539 C CA . GLY A 1 72 ? 8.977 10.844 14.664 1 97.88 72 GLY A CA 1
ATOM 540 C C . GLY A 1 72 ? 7.805 10.609 13.734 1 97.88 72 GLY A C 1
ATOM 541 O O . GLY A 1 72 ? 7.34 9.477 13.578 1 97.88 72 GLY A O 1
ATOM 542 N N . ALA A 1 73 ? 7.371 11.711 13.141 1 97.44 73 ALA A N 1
ATOM 543 C CA . ALA A 1 73 ? 6.273 11.602 12.188 1 97.44 73 ALA A CA 1
ATOM 544 C C . ALA A 1 73 ? 6.703 10.82 10.945 1 97.44 73 ALA A C 1
ATOM 546 O O . ALA A 1 73 ? 5.938 10.016 10.414 1 97.44 73 ALA A O 1
ATOM 547 N N . ALA A 1 74 ? 7.91 11.094 10.492 1 98.12 74 ALA A N 1
ATOM 548 C CA . ALA A 1 74 ? 8.445 10.359 9.344 1 98.12 74 ALA A CA 1
ATOM 549 C C . ALA A 1 74 ? 8.547 8.867 9.656 1 98.12 74 ALA A C 1
ATOM 551 O O . ALA A 1 74 ? 8.195 8.031 8.828 1 98.12 74 ALA A O 1
ATOM 552 N N . ALA A 1 75 ? 9.016 8.594 10.836 1 98.38 75 ALA A N 1
ATOM 553 C CA . ALA A 1 75 ? 9.188 7.199 11.25 1 98.38 75 ALA A CA 1
ATOM 554 C C . ALA A 1 75 ? 7.844 6.484 11.336 1 98.38 75 ALA A C 1
ATOM 556 O O . ALA A 1 75 ? 7.691 5.375 10.82 1 98.38 75 ALA A O 1
ATOM 557 N N . LEU A 1 76 ? 6.898 7.09 11.945 1 98.06 76 LEU A N 1
ATOM 558 C CA . LEU A 1 76 ? 5.59 6.477 12.141 1 98.06 76 LEU A CA 1
ATOM 559 C C . LEU A 1 76 ? 4.879 6.285 10.797 1 98.06 76 LEU A C 1
ATOM 561 O O . LEU A 1 76 ? 4.379 5.199 10.508 1 98.06 76 LEU A O 1
ATOM 565 N N . ASN A 1 77 ? 4.836 7.312 10.055 1 97.94 77 ASN A N 1
ATOM 566 C CA . ASN A 1 77 ? 4.148 7.23 8.766 1 97.94 77 ASN A CA 1
ATOM 567 C C . ASN A 1 77 ? 4.863 6.281 7.809 1 97.94 77 ASN A C 1
ATOM 569 O O . ASN A 1 77 ? 4.219 5.602 7.008 1 97.94 77 ASN A O 1
ATOM 573 N N . GLY A 1 78 ? 6.246 6.273 7.848 1 98.25 78 GLY A N 1
ATOM 574 C CA . GLY A 1 78 ? 6.988 5.297 7.066 1 98.25 78 GL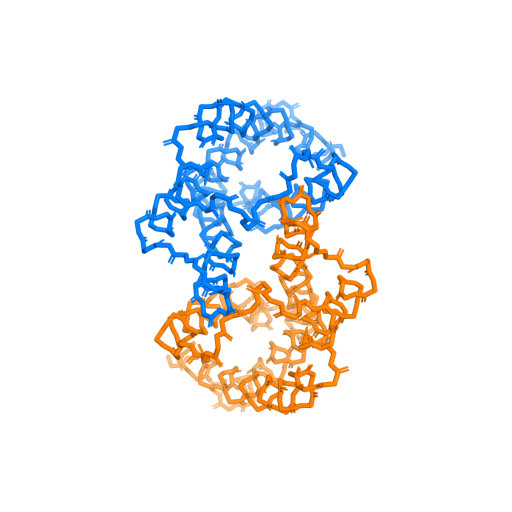Y A CA 1
ATOM 575 C C . GLY A 1 78 ? 6.684 3.863 7.457 1 98.25 78 GLY A C 1
ATOM 576 O O . GLY A 1 78 ? 6.48 3.008 6.594 1 98.25 78 GLY A O 1
ATOM 577 N N . ALA A 1 79 ? 6.625 3.648 8.711 1 98.06 79 ALA A N 1
ATOM 578 C CA . ALA A 1 79 ? 6.301 2.314 9.211 1 98.06 79 ALA A CA 1
ATOM 579 C C . ALA A 1 79 ? 4.898 1.891 8.781 1 98.06 79 ALA A C 1
ATOM 581 O O . ALA A 1 79 ? 4.699 0.762 8.328 1 98.06 79 ALA A O 1
ATOM 582 N N . LEU A 1 80 ? 3.975 2.756 8.914 1 96.75 80 LEU A N 1
ATOM 583 C CA . LEU A 1 80 ? 2.588 2.453 8.578 1 96.75 80 LEU A CA 1
ATOM 584 C C . LEU A 1 80 ? 2.43 2.23 7.074 1 96.75 80 LEU A C 1
ATOM 586 O O . LEU A 1 80 ? 1.734 1.305 6.648 1 96.75 80 LEU A O 1
ATOM 590 N N . LEU A 1 81 ? 3.072 3.072 6.324 1 96.06 81 LEU A N 1
ATOM 591 C CA . LEU A 1 81 ? 3.008 2.93 4.871 1 96.06 81 LEU A CA 1
ATOM 592 C C . LEU A 1 81 ? 3.609 1.599 4.43 1 96.06 81 LEU A C 1
ATOM 594 O O . LEU A 1 81 ? 3.016 0.879 3.625 1 96.06 81 LEU A O 1
ATOM 598 N N . GLY A 1 82 ? 4.805 1.333 4.941 1 96.94 82 GLY A N 1
ATOM 599 C CA . GLY A 1 82 ? 5.445 0.065 4.621 1 96.94 82 GLY A CA 1
ATOM 600 C C . GLY A 1 82 ? 4.605 -1.138 5.012 1 96.94 82 GLY A C 1
ATOM 601 O O . GLY A 1 82 ? 4.445 -2.07 4.219 1 96.94 82 GLY A O 1
ATOM 602 N N . ALA A 1 83 ? 4.074 -1.127 6.191 1 95.62 83 ALA A N 1
ATOM 603 C CA . ALA A 1 83 ? 3.219 -2.215 6.656 1 95.62 83 ALA A CA 1
ATOM 604 C C . ALA A 1 83 ? 2.018 -2.398 5.734 1 95.62 83 ALA A C 1
ATOM 606 O O . ALA A 1 83 ? 1.692 -3.523 5.348 1 95.62 83 ALA A O 1
ATOM 607 N N . MET A 1 84 ? 1.412 -1.33 5.332 1 94.88 84 MET A N 1
ATOM 608 C CA . MET A 1 84 ? 0.213 -1.367 4.5 1 94.88 84 MET A CA 1
ATOM 609 C C . MET A 1 84 ? 0.521 -1.953 3.125 1 94.88 84 MET A C 1
ATOM 611 O O . MET A 1 84 ? -0.215 -2.811 2.631 1 94.88 84 MET A O 1
ATOM 615 N N . CYS A 1 85 ? 1.558 -1.484 2.523 1 94.5 85 CYS A N 1
ATOM 616 C CA . CYS A 1 85 ? 1.896 -1.944 1.182 1 94.5 85 CYS A CA 1
ATOM 617 C C . CYS A 1 85 ? 2.307 -3.412 1.196 1 94.5 85 CYS A C 1
ATOM 619 O O . CYS A 1 85 ? 1.839 -4.199 0.371 1 94.5 85 CYS A O 1
ATOM 621 N N . TYR A 1 86 ? 3.145 -3.75 2.156 1 94.44 86 TYR A N 1
ATOM 622 C CA . TYR A 1 86 ? 3.623 -5.125 2.205 1 94.44 86 TYR A CA 1
ATOM 623 C C . TYR A 1 86 ? 2.514 -6.074 2.645 1 94.44 86 TYR A C 1
ATOM 625 O O . TYR A 1 86 ? 2.434 -7.211 2.168 1 94.44 86 TYR A O 1
ATOM 633 N N . MET A 1 87 ? 1.675 -5.645 3.537 1 94 87 MET A N 1
ATOM 634 C CA . MET A 1 87 ? 0.524 -6.465 3.904 1 94 87 MET A CA 1
ATOM 635 C C . MET A 1 87 ? -0.414 -6.652 2.717 1 94 87 MET A C 1
ATOM 637 O O . MET A 1 87 ? -0.999 -7.723 2.545 1 94 87 MET A O 1
ATOM 641 N N . THR A 1 88 ? -0.595 -5.531 1.954 1 92.94 88 THR A N 1
ATOM 642 C CA . THR A 1 88 ? -1.436 -5.648 0.768 1 92.94 88 THR A CA 1
ATOM 643 C C . THR A 1 88 ? -0.91 -6.738 -0.16 1 92.94 88 THR A C 1
ATOM 645 O O . THR A 1 88 ? -1.676 -7.582 -0.635 1 92.94 88 THR A O 1
ATOM 648 N N . TYR A 1 89 ? 0.343 -6.758 -0.417 1 93.56 89 TYR A N 1
ATOM 649 C CA . TYR A 1 89 ? 0.929 -7.77 -1.289 1 93.56 89 TYR A CA 1
ATOM 650 C C . TYR A 1 89 ? 0.794 -9.156 -0.679 1 93.56 89 TYR A C 1
ATOM 652 O O . TYR A 1 89 ? 0.267 -10.078 -1.316 1 93.56 89 TYR A O 1
ATOM 660 N N . ASP A 1 90 ? 1.153 -9.289 0.599 1 94 90 ASP A N 1
ATOM 661 C CA . ASP A 1 90 ? 1.314 -10.609 1.193 1 94 90 ASP A CA 1
ATOM 662 C C . ASP A 1 90 ? -0.035 -11.203 1.592 1 94 90 ASP A C 1
ATOM 664 O O . ASP A 1 90 ? -0.287 -12.391 1.375 1 94 90 ASP A O 1
ATOM 668 N N . LEU A 1 91 ? -0.902 -10.414 2.15 1 92.19 91 LEU A N 1
ATOM 669 C CA . LEU A 1 91 ? -2.189 -10.945 2.584 1 92.19 91 LEU A CA 1
ATOM 670 C C . LEU A 1 91 ? -3.098 -11.211 1.39 1 92.19 91 LEU A C 1
ATOM 672 O O . LEU A 1 91 ? -3.863 -12.18 1.391 1 92.19 91 LEU A O 1
ATOM 676 N N . THR A 1 92 ? -2.992 -10.359 0.381 1 91.88 92 THR A N 1
ATOM 677 C CA . THR A 1 92 ? -3.732 -10.641 -0.844 1 91.88 92 THR A CA 1
ATOM 678 C C . THR A 1 92 ? -3.201 -11.898 -1.518 1 91.88 92 THR A C 1
ATOM 680 O O . THR A 1 92 ? -3.979 -12.75 -1.954 1 91.88 92 THR A O 1
ATOM 683 N N . SER A 1 93 ? -1.898 -12.039 -1.577 1 93.19 93 SER A N 1
ATOM 684 C CA . SER A 1 93 ? -1.292 -13.242 -2.137 1 93.19 93 SER A CA 1
ATOM 685 C C . SER A 1 93 ? -1.721 -14.484 -1.367 1 93.19 93 SER A C 1
ATOM 687 O O . SER A 1 93 ? -2.053 -15.508 -1.967 1 93.19 93 SER A O 1
ATOM 689 N N . GLN A 1 94 ? -1.73 -14.344 -0.057 1 91.06 94 GLN A N 1
ATOM 690 C CA . GLN A 1 94 ? -2.174 -15.453 0.782 1 91.06 94 GLN A CA 1
ATOM 691 C C . GLN A 1 94 ? -3.635 -15.797 0.508 1 91.06 94 GLN A C 1
ATOM 693 O O . GLN A 1 94 ? -4.023 -16.969 0.568 1 91.06 94 GLN A O 1
ATOM 698 N N . ALA A 1 95 ? -4.426 -14.875 0.174 1 89.81 95 ALA A N 1
ATOM 699 C CA . ALA A 1 95 ? -5.863 -15.07 -0.009 1 89.81 95 ALA A CA 1
ATOM 700 C C . ALA A 1 95 ? -6.16 -15.695 -1.367 1 89.81 95 ALA A C 1
ATOM 702 O O . ALA A 1 95 ? -7.129 -16.453 -1.513 1 89.81 95 ALA A O 1
ATOM 703 N N . VAL A 1 96 ? -5.277 -15.422 -2.367 1 89.12 96 VAL A N 1
ATOM 704 C CA . VAL A 1 96 ? -5.785 -15.711 -3.703 1 89.12 96 VAL A CA 1
ATOM 705 C C . VAL A 1 96 ? -4.84 -16.672 -4.414 1 89.12 96 VAL A C 1
ATOM 707 O O . VAL A 1 96 ? -5.234 -17.359 -5.363 1 89.12 96 VAL A O 1
ATOM 710 N N . LEU A 1 97 ? -3.576 -16.75 -4.051 1 88.88 97 LEU A N 1
ATOM 711 C CA . LEU A 1 97 ? -2.625 -17.562 -4.801 1 88.88 97 LEU A CA 1
ATOM 712 C C . LEU A 1 97 ? -2.609 -19 -4.285 1 88.88 97 LEU A C 1
ATOM 714 O O . LEU A 1 97 ? -2.973 -19.25 -3.135 1 88.88 97 LEU A O 1
ATOM 718 N N . ALA A 1 98 ? -2.166 -19.859 -5.113 1 86.06 98 ALA A N 1
ATOM 719 C CA . ALA A 1 98 ? -2.217 -21.297 -4.867 1 86.06 98 ALA A CA 1
ATOM 720 C C . ALA A 1 98 ? -1.409 -21.672 -3.629 1 86.06 98 ALA A C 1
ATOM 722 O O . ALA A 1 98 ? -1.784 -22.578 -2.891 1 86.06 98 ALA A O 1
ATOM 723 N N . ARG A 1 99 ? -0.345 -20.984 -3.42 1 86.44 99 ARG A N 1
ATOM 724 C CA . ARG A 1 99 ? 0.522 -21.25 -2.277 1 86.44 99 ARG A CA 1
ATOM 725 C C . ARG A 1 99 ? 1.154 -19.969 -1.754 1 86.44 99 ARG A C 1
ATOM 727 O O . ARG A 1 99 ? 1.732 -19.203 -2.523 1 86.44 99 ARG A O 1
ATOM 734 N N . TRP A 1 100 ? 1.034 -19.781 -0.456 1 91.62 100 TRP A N 1
ATOM 735 C CA . TRP A 1 100 ? 1.657 -18.656 0.217 1 91.62 100 TRP A CA 1
ATOM 736 C C . TRP A 1 100 ? 1.726 -18.891 1.723 1 91.62 100 TRP A C 1
ATOM 738 O O . TRP A 1 100 ? 0.755 -18.625 2.441 1 91.62 100 TRP A O 1
ATOM 748 N N . PRO A 1 101 ? 2.855 -19.25 2.133 1 91.69 101 PRO A N 1
ATOM 749 C CA . PRO A 1 101 ? 2.953 -19.594 3.553 1 91.69 101 PRO A CA 1
ATOM 750 C C . PRO A 1 101 ? 2.85 -18.375 4.465 1 91.69 101 PRO A C 1
ATOM 752 O O . PRO A 1 101 ? 3.348 -17.297 4.125 1 91.69 101 PRO A O 1
ATOM 755 N N . VAL A 1 102 ? 2.328 -18.594 5.648 1 92.25 102 VAL A N 1
ATOM 756 C CA . VAL A 1 102 ? 2.059 -17.531 6.609 1 92.25 102 VAL A CA 1
ATOM 757 C C . VAL A 1 102 ? 3.375 -16.922 7.09 1 92.25 102 VAL A C 1
ATOM 759 O O . VAL A 1 102 ? 3.463 -15.719 7.316 1 92.25 102 VAL A O 1
ATOM 762 N N . HIS A 1 103 ? 4.391 -17.703 7.18 1 93.38 103 HIS A N 1
ATOM 763 C CA . HIS A 1 103 ? 5.652 -17.156 7.68 1 93.38 103 HIS A CA 1
ATOM 764 C C . HIS A 1 103 ? 6.25 -16.156 6.711 1 93.38 103 HIS A C 1
ATOM 766 O O . HIS A 1 103 ? 6.922 -15.203 7.125 1 93.38 103 HIS A O 1
ATOM 772 N N . LEU A 1 104 ? 6.031 -16.328 5.457 1 92.56 104 LEU A N 1
ATOM 773 C CA . LEU A 1 104 ? 6.477 -15.367 4.457 1 92.56 104 LEU A CA 1
ATOM 774 C C . LEU A 1 104 ? 5.805 -14.016 4.664 1 92.56 104 LEU A C 1
ATOM 776 O O . LEU A 1 104 ? 6.461 -12.977 4.582 1 92.56 104 LEU A O 1
ATOM 780 N N . THR A 1 105 ? 4.555 -14.078 4.941 1 94.19 105 THR A N 1
ATOM 781 C CA . THR A 1 105 ? 3.785 -12.859 5.184 1 94.19 105 THR A CA 1
ATOM 782 C C . THR A 1 105 ? 4.324 -12.109 6.398 1 94.19 105 THR A C 1
ATOM 784 O O . THR A 1 105 ? 4.566 -10.906 6.336 1 94.19 105 THR A O 1
ATOM 787 N N . ILE A 1 106 ? 4.543 -12.766 7.422 1 95.12 106 ILE A N 1
ATOM 788 C CA . ILE A 1 106 ? 4.996 -12.156 8.664 1 95.12 106 ILE A CA 1
ATOM 789 C C . ILE A 1 106 ? 6.371 -11.523 8.453 1 95.12 106 ILE A C 1
ATOM 791 O O . ILE A 1 106 ? 6.586 -10.367 8.805 1 95.12 106 ILE A O 1
ATOM 795 N N . ILE A 1 107 ? 7.285 -12.227 7.84 1 94.88 107 ILE A N 1
ATOM 796 C CA . ILE A 1 107 ? 8.656 -11.766 7.637 1 94.88 107 ILE A CA 1
ATOM 797 C C . ILE A 1 107 ? 8.664 -10.594 6.656 1 94.88 107 ILE A C 1
ATOM 799 O O . ILE A 1 107 ? 9.336 -9.586 6.895 1 94.88 107 ILE A O 1
ATOM 803 N N . ASP A 1 108 ? 7.945 -10.766 5.613 1 95.25 108 ASP A N 1
ATOM 804 C CA . ASP A 1 108 ? 7.918 -9.742 4.574 1 95.25 108 ASP A CA 1
ATOM 805 C C . ASP A 1 108 ? 7.32 -8.438 5.102 1 95.25 108 ASP A C 1
ATOM 807 O O . ASP A 1 108 ? 7.832 -7.355 4.816 1 95.25 108 ASP A O 1
ATOM 811 N N . VAL A 1 109 ? 6.25 -8.547 5.832 1 95.25 109 VAL A N 1
ATOM 812 C CA . VAL A 1 109 ? 5.59 -7.355 6.359 1 95.25 109 VAL A CA 1
ATOM 813 C C . VAL A 1 109 ? 6.492 -6.676 7.387 1 95.25 109 VAL A C 1
ATOM 815 O O . VAL A 1 109 ? 6.609 -5.449 7.402 1 95.25 109 VAL A O 1
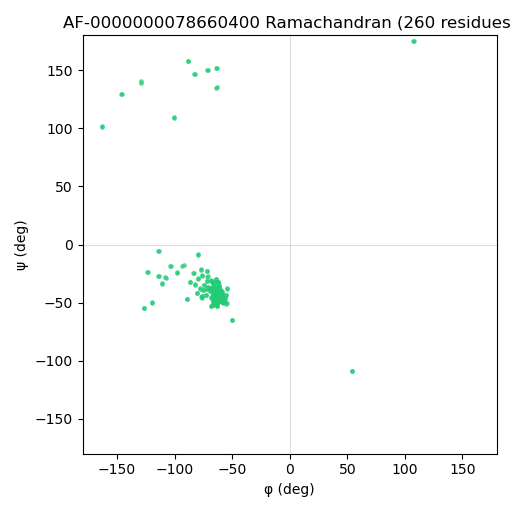ATOM 818 N N . ALA A 1 110 ? 7.09 -7.461 8.234 1 96.88 110 ALA A N 1
ATOM 819 C CA . ALA A 1 110 ? 8.039 -6.906 9.195 1 96.88 110 ALA A CA 1
ATOM 820 C C . ALA A 1 110 ? 9.172 -6.172 8.484 1 96.88 110 ALA A C 1
ATOM 822 O O . ALA A 1 110 ? 9.547 -5.066 8.883 1 96.88 110 ALA A O 1
ATOM 823 N N . TRP A 1 111 ? 9.68 -6.773 7.469 1 96.12 111 TRP A N 1
ATOM 824 C CA . TRP A 1 111 ? 10.758 -6.164 6.699 1 96.12 111 TRP A CA 1
ATOM 825 C C . TRP A 1 111 ? 10.297 -4.871 6.043 1 96.12 111 TRP A C 1
ATOM 827 O O . TRP A 1 111 ? 11 -3.855 6.094 1 96.12 111 TRP A O 1
ATOM 837 N N . GLY A 1 112 ? 9.18 -4.934 5.344 1 96 112 GLY A N 1
ATOM 838 C CA . GLY A 1 112 ? 8.656 -3.746 4.688 1 96 112 GLY A CA 1
ATOM 839 C C . GLY A 1 112 ? 8.438 -2.586 5.641 1 96 112 GLY A C 1
ATOM 840 O O . GLY A 1 112 ? 8.727 -1.437 5.301 1 96 112 GLY A O 1
ATOM 841 N N . THR A 1 113 ? 7.867 -2.938 6.789 1 97.56 113 THR A N 1
ATOM 842 C CA . THR A 1 113 ? 7.652 -1.942 7.836 1 97.56 113 THR A CA 1
ATOM 843 C C . THR A 1 113 ? 8.977 -1.308 8.258 1 97.56 113 THR A C 1
ATOM 845 O O . THR A 1 113 ? 9.102 -0.081 8.289 1 97.56 113 THR A O 1
ATOM 848 N N . PHE A 1 114 ? 9.93 -2.145 8.484 1 98.19 114 PHE A N 1
ATOM 849 C CA . PHE A 1 114 ? 11.242 -1.702 8.945 1 98.19 114 PHE A CA 1
ATOM 850 C C . PHE A 1 114 ? 11.945 -0.881 7.867 1 98.19 114 PHE A C 1
ATOM 852 O O . PHE A 1 114 ? 12.422 0.224 8.141 1 98.19 114 PHE A O 1
ATOM 859 N N . ALA A 1 115 ? 12.031 -1.395 6.691 1 97.38 115 ALA A N 1
ATOM 860 C CA . ALA A 1 115 ? 12.773 -0.762 5.605 1 97.38 115 ALA A CA 1
ATOM 861 C C . ALA A 1 115 ? 12.195 0.606 5.266 1 97.38 115 ALA A C 1
ATOM 863 O O . ALA A 1 115 ? 12.938 1.568 5.051 1 97.38 115 ALA A O 1
ATOM 864 N N . THR A 1 116 ? 10.898 0.703 5.211 1 98.3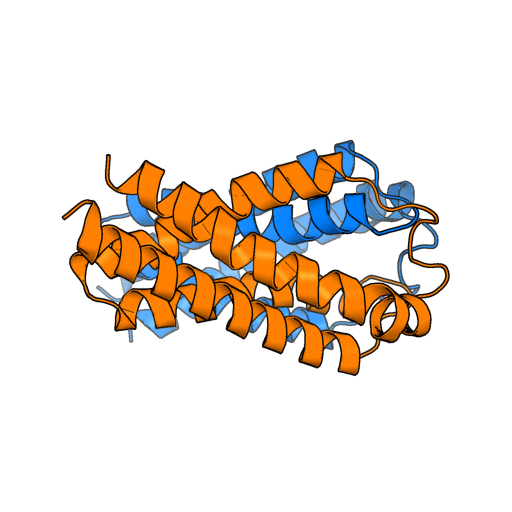1 116 THR A N 1
ATOM 865 C CA . THR A 1 116 ? 10.258 1.959 4.844 1 98.31 116 THR A CA 1
ATOM 866 C C . THR A 1 116 ? 10.375 2.979 5.973 1 98.31 116 THR A C 1
ATOM 868 O O . THR A 1 116 ? 10.57 4.168 5.723 1 98.31 116 THR A O 1
ATOM 871 N N . MET A 1 117 ? 10.258 2.498 7.195 1 98.62 117 MET A N 1
ATOM 872 C CA . MET A 1 117 ? 10.461 3.363 8.352 1 98.62 117 MET A CA 1
ATOM 873 C C . MET A 1 117 ? 11.859 3.971 8.336 1 98.62 117 MET A C 1
ATOM 875 O O . MET A 1 117 ? 12.016 5.184 8.492 1 98.62 117 MET A O 1
ATOM 879 N N . VAL A 1 118 ? 12.828 3.152 8.141 1 98.56 118 VAL A N 1
ATOM 880 C CA . VAL A 1 118 ? 14.219 3.586 8.156 1 98.56 118 VAL A CA 1
ATOM 881 C C . VAL A 1 118 ? 14.477 4.539 6.992 1 98.56 118 VAL A C 1
ATOM 883 O O . VAL A 1 118 ? 15.094 5.594 7.168 1 98.56 118 VAL A O 1
ATOM 886 N N . ALA A 1 119 ? 14.055 4.148 5.844 1 98.56 119 ALA A N 1
ATOM 887 C CA . ALA A 1 119 ? 14.297 4.965 4.656 1 98.56 119 ALA A CA 1
ATOM 888 C C . ALA A 1 119 ? 13.641 6.34 4.801 1 98.56 119 ALA A C 1
ATOM 890 O O . ALA A 1 119 ? 14.266 7.363 4.496 1 98.56 119 ALA A O 1
ATOM 891 N N . ALA A 1 120 ? 12.414 6.363 5.242 1 98.56 120 ALA A N 1
ATOM 892 C CA . ALA A 1 120 ? 11.703 7.629 5.398 1 98.56 120 ALA A CA 1
ATOM 893 C C . ALA A 1 120 ? 12.383 8.516 6.441 1 98.56 120 ALA A C 1
ATOM 895 O O . ALA A 1 120 ? 12.523 9.719 6.238 1 98.56 120 ALA A O 1
ATOM 896 N N . THR A 1 121 ? 12.75 7.918 7.551 1 98.56 121 THR A N 1
ATOM 897 C CA . THR A 1 121 ? 13.375 8.664 8.641 1 98.56 121 THR A CA 1
ATOM 898 C C . THR A 1 121 ? 14.734 9.211 8.211 1 98.56 121 THR A C 1
ATOM 900 O O . THR A 1 121 ? 15.039 10.383 8.445 1 98.56 121 THR A O 1
ATOM 903 N N . ALA A 1 122 ? 15.523 8.398 7.645 1 98.31 122 ALA A N 1
ATOM 904 C CA . ALA A 1 122 ? 16.844 8.812 7.188 1 98.31 122 ALA A CA 1
ATOM 905 C C . ALA A 1 122 ? 16.75 9.914 6.137 1 98.31 122 ALA A C 1
ATOM 907 O O . ALA A 1 122 ? 17.5 10.883 6.168 1 98.31 122 ALA A O 1
ATOM 908 N N . ALA A 1 123 ? 15.898 9.711 5.176 1 97.88 123 ALA A N 1
ATOM 909 C CA . ALA A 1 123 ? 15.727 10.703 4.117 1 97.88 123 ALA A CA 1
ATOM 910 C C . ALA A 1 123 ? 15.258 12.039 4.688 1 97.88 123 ALA A C 1
ATOM 912 O O . ALA A 1 123 ? 15.688 13.102 4.238 1 97.88 123 ALA A O 1
ATOM 913 N N . THR A 1 124 ? 14.359 11.93 5.641 1 97.69 124 THR A N 1
ATOM 914 C CA . THR A 1 124 ? 13.891 13.156 6.285 1 97.69 124 THR A CA 1
ATOM 915 C C . THR A 1 124 ? 15.031 13.852 7.012 1 97.69 124 THR A C 1
ATOM 917 O O . THR A 1 124 ? 15.203 15.07 6.891 1 97.69 124 THR A O 1
ATOM 920 N N . TRP A 1 125 ? 15.734 13.07 7.758 1 97.44 125 TRP A N 1
ATOM 921 C CA . TRP A 1 125 ? 16.875 13.609 8.492 1 97.44 125 TRP A CA 1
ATOM 922 C C . TRP A 1 125 ? 17.859 14.281 7.547 1 97.44 125 TRP A C 1
ATOM 924 O O . TRP A 1 125 ? 18.312 15.398 7.805 1 97.44 125 TRP A O 1
ATOM 934 N N . PHE A 1 126 ? 18.188 13.586 6.527 1 96.56 126 PHE A N 1
ATOM 935 C CA . PHE A 1 126 ? 19.109 14.117 5.539 1 96.56 126 PHE A CA 1
ATOM 936 C C . PHE A 1 126 ? 18.594 15.422 4.953 1 96.56 126 PHE A C 1
ATOM 938 O O . PHE A 1 126 ? 19.344 16.391 4.789 1 96.56 126 PHE A O 1
ATOM 945 N N . THR A 1 127 ? 17.344 15.477 4.594 1 95.81 127 THR A N 1
ATOM 946 C CA . THR A 1 127 ? 16.734 16.641 3.963 1 95.81 127 THR A CA 1
ATOM 947 C C . THR A 1 127 ? 16.703 17.828 4.93 1 95.81 127 THR A C 1
ATOM 949 O O . THR A 1 127 ? 16.953 18.969 4.535 1 95.81 127 THR A O 1
ATOM 952 N N . LEU A 1 128 ? 16.422 17.547 6.156 1 93.88 128 LEU A N 1
ATOM 953 C CA . LEU A 1 128 ? 16.406 18.594 7.168 1 93.88 128 LEU A CA 1
ATOM 954 C C . LEU A 1 128 ? 17.812 19.141 7.398 1 93.88 128 LEU A C 1
ATOM 956 O O . LEU A 1 128 ? 17.984 20.344 7.629 1 93.88 128 LEU A O 1
ATOM 960 N N . ARG A 1 129 ? 18.688 18.312 7.309 1 94.62 129 ARG A N 1
ATOM 961 C CA . ARG A 1 129 ? 20.062 18.703 7.602 1 94.62 129 ARG A CA 1
ATOM 962 C C . ARG A 1 129 ? 20.672 19.469 6.438 1 94.62 129 ARG A C 1
ATOM 964 O O . ARG A 1 129 ? 21.438 20.422 6.648 1 94.62 129 ARG A O 1
ATOM 971 N N . PHE A 1 130 ? 20.297 19 5.238 1 90.75 130 PHE A N 1
ATOM 972 C CA . PHE A 1 130 ? 21.047 19.547 4.117 1 90.75 130 PHE A CA 1
ATOM 973 C C . PHE A 1 130 ? 20.172 20.453 3.26 1 90.75 130 PHE A C 1
ATOM 975 O O . PHE A 1 130 ? 20.672 21.219 2.428 1 90.75 130 PHE A O 1
ATOM 982 N N . ALA A 1 131 ? 18.922 20.297 3.051 1 78.56 131 ALA A N 1
ATOM 983 C CA . ALA A 1 131 ? 18.062 21.156 2.24 1 78.56 131 ALA A CA 1
ATOM 984 C C . ALA A 1 131 ? 17.375 22.219 3.098 1 78.56 131 ALA A C 1
ATOM 986 O O . ALA A 1 131 ? 16.734 23.125 2.572 1 78.56 131 ALA A O 1
ATOM 987 N N . GLY A 1 132 ? 17.344 21.953 4.445 1 59 132 GLY A N 1
ATOM 988 C CA . GLY A 1 132 ? 16.875 23.031 5.316 1 59 132 GLY A CA 1
ATOM 989 C C . GLY A 1 132 ? 17.875 24.156 5.469 1 59 132 GLY A C 1
ATOM 990 O O . GLY A 1 132 ? 19.062 23.984 5.141 1 59 132 GLY A O 1
ATOM 991 N N . MET B 1 1 ? -14.836 9.367 18.781 1 66.62 1 MET B N 1
ATOM 992 C CA . MET B 1 1 ? -16.125 9.102 18.156 1 66.62 1 MET B CA 1
ATOM 993 C C . MET B 1 1 ? -16.031 9.242 16.641 1 66.62 1 MET B C 1
ATOM 995 O O . MET B 1 1 ? -16.438 8.344 15.898 1 66.62 1 MET B O 1
ATOM 999 N N . SER B 1 2 ? -15.039 10.156 16.156 1 88.25 2 SER B N 1
ATOM 1000 C CA . SER B 1 2 ? -15.031 10.5 14.734 1 88.25 2 SER B CA 1
ATOM 1001 C C . SER B 1 2 ? -14.273 9.461 13.914 1 88.25 2 SER B C 1
ATOM 1003 O O . SER B 1 2 ? -14.727 9.055 12.844 1 88.25 2 SER B O 1
ATOM 1005 N N . TYR B 1 3 ? -13.367 8.781 14.586 1 91.62 3 TYR B N 1
ATOM 1006 C CA . TYR B 1 3 ? -12.555 7.867 13.797 1 91.62 3 TYR B CA 1
ATOM 1007 C C . TYR B 1 3 ? -13.234 6.508 13.664 1 91.62 3 TYR B C 1
ATOM 1009 O O . TYR B 1 3 ? -13.094 5.832 12.641 1 91.62 3 TYR B O 1
ATOM 1017 N N . VAL B 1 4 ? -13.961 6.117 14.648 1 93.69 4 VAL B N 1
ATOM 1018 C CA . VAL B 1 4 ? -14.703 4.863 14.594 1 93.69 4 VAL B CA 1
ATOM 1019 C C . VAL B 1 4 ? -15.789 4.953 13.516 1 93.69 4 VAL B C 1
ATOM 1021 O O . VAL B 1 4 ? -15.969 4.02 12.734 1 93.69 4 VAL B O 1
ATOM 1024 N N . MET B 1 5 ? -16.453 6.027 13.531 1 95.31 5 MET B N 1
ATOM 1025 C CA . MET B 1 5 ? -17.469 6.25 12.508 1 95.31 5 MET B CA 1
ATOM 1026 C C . MET B 1 5 ? -16.844 6.25 11.117 1 95.31 5 MET B C 1
ATOM 1028 O O . MET B 1 5 ? -17.422 5.688 10.18 1 95.31 5 MET B O 1
ATOM 1032 N N . ALA B 1 6 ? -15.781 6.938 11.008 1 96.5 6 ALA B N 1
ATOM 1033 C CA . ALA B 1 6 ? -15.078 6.977 9.727 1 96.5 6 ALA B CA 1
ATOM 1034 C C . ALA B 1 6 ? -14.695 5.57 9.266 1 96.5 6 ALA B C 1
ATOM 1036 O O . ALA B 1 6 ? -14.867 5.23 8.094 1 96.5 6 ALA B O 1
ATOM 1037 N N . TYR B 1 7 ? -14.18 4.848 10.219 1 97.38 7 TYR B N 1
ATOM 1038 C CA . TYR B 1 7 ? -13.766 3.48 9.93 1 97.38 7 TYR B CA 1
ATOM 1039 C C . TYR B 1 7 ? -14.945 2.643 9.453 1 97.38 7 TYR B C 1
ATOM 1041 O O . TYR B 1 7 ? -14.844 1.934 8.445 1 97.38 7 TYR B O 1
ATOM 1049 N N . VAL B 1 8 ? -16.016 2.715 10.133 1 97.25 8 VAL B N 1
ATOM 1050 C CA . VAL B 1 8 ? -17.203 1.924 9.797 1 97.25 8 VAL B CA 1
ATOM 1051 C C . VAL B 1 8 ? -17.766 2.375 8.453 1 97.25 8 VAL B C 1
ATOM 1053 O O . VAL B 1 8 ? -18.141 1.547 7.621 1 97.25 8 VAL B O 1
ATOM 1056 N N . ALA B 1 9 ? -17.859 3.672 8.258 1 97.38 9 ALA B N 1
ATOM 1057 C CA . ALA B 1 9 ? -18.344 4.203 6.984 1 97.38 9 ALA B CA 1
ATOM 1058 C C . ALA B 1 9 ? -17.453 3.754 5.828 1 97.38 9 ALA B C 1
ATOM 1060 O O . ALA B 1 9 ? -17.953 3.355 4.773 1 97.38 9 ALA B O 1
ATOM 1061 N N . ALA B 1 10 ? -16.156 3.859 6.027 1 97.75 10 ALA B N 1
ATOM 1062 C CA . ALA B 1 10 ? -15.219 3.416 5 1 97.75 10 ALA B CA 1
ATOM 1063 C C . ALA B 1 10 ? -15.383 1.926 4.711 1 97.75 10 ALA B C 1
ATOM 1065 O O . ALA B 1 10 ? -15.32 1.5 3.557 1 97.75 10 ALA B O 1
ATOM 1066 N N . ALA B 1 11 ? -15.578 1.188 5.785 1 97.62 11 ALA B N 1
ATOM 1067 C CA . ALA B 1 11 ? -15.75 -0.255 5.652 1 97.62 11 ALA B CA 1
ATOM 1068 C C . ALA B 1 11 ? -16.969 -0.586 4.805 1 97.62 11 ALA B C 1
ATOM 1070 O O . ALA B 1 11 ? -16.922 -1.476 3.953 1 97.62 11 ALA B O 1
ATOM 1071 N N . VAL B 1 12 ? -18 0.066 5.039 1 97.75 12 VAL B N 1
ATOM 1072 C CA . VAL B 1 12 ? -19.25 -0.187 4.328 1 97.75 12 VAL B CA 1
ATOM 1073 C C . VAL B 1 12 ? -19.094 0.187 2.855 1 97.75 12 VAL B C 1
ATOM 1075 O O . VAL B 1 12 ? -19.438 -0.601 1.97 1 97.75 12 VAL B O 1
ATOM 1078 N N . VAL B 1 13 ? -18.578 1.355 2.58 1 97.62 13 VAL B N 1
ATOM 1079 C CA . VAL B 1 13 ? -18.469 1.843 1.209 1 97.62 13 VAL B CA 1
ATOM 1080 C C . VAL B 1 13 ? -17.438 1.016 0.448 1 97.62 13 VAL B C 1
ATOM 1082 O O . VAL B 1 13 ? -17.719 0.515 -0.644 1 97.62 13 VAL B O 1
ATOM 1085 N N . PHE B 1 14 ? -16.266 0.925 1.036 1 97.62 14 PHE B N 1
ATOM 1086 C CA . PHE B 1 14 ? -15.211 0.168 0.371 1 97.62 14 PHE B CA 1
ATOM 1087 C C . PHE B 1 14 ? -15.609 -1.296 0.222 1 97.62 14 PHE B C 1
ATOM 1089 O O . PHE B 1 14 ? -15.344 -1.915 -0.81 1 97.62 14 PHE B O 1
ATOM 1096 N N . GLY B 1 15 ? -16.156 -1.867 1.263 1 95.81 15 GLY B N 1
ATOM 1097 C CA . GLY B 1 15 ? -16.609 -3.252 1.216 1 95.81 15 GLY B CA 1
ATOM 1098 C C . GLY B 1 15 ? -17.641 -3.51 0.132 1 95.81 15 GLY B C 1
ATOM 1099 O O . GLY B 1 15 ? -17.562 -4.516 -0.578 1 95.81 15 GLY B O 1
ATOM 1100 N N . ALA B 1 16 ? -18.594 -2.637 0.021 1 96.44 16 ALA B N 1
ATOM 1101 C CA . ALA B 1 16 ? -19.609 -2.773 -1.016 1 96.44 16 ALA B CA 1
ATOM 1102 C C . ALA B 1 16 ? -18.984 -2.68 -2.408 1 96.44 16 ALA B C 1
ATOM 1104 O O . ALA B 1 16 ? -19.312 -3.48 -3.291 1 96.44 16 ALA B O 1
ATOM 1105 N N . LEU B 1 17 ? -18.125 -1.721 -2.6 1 96.06 17 LEU B N 1
ATOM 1106 C CA . LEU B 1 17 ? -17.469 -1.532 -3.885 1 96.06 17 LEU B CA 1
ATOM 1107 C C . LEU B 1 17 ? -16.609 -2.744 -4.238 1 96.06 17 LEU B C 1
ATOM 1109 O O . LEU B 1 17 ? -16.656 -3.238 -5.367 1 96.06 17 LEU B O 1
ATOM 1113 N N . ASP B 1 18 ? -15.859 -3.158 -3.201 1 94.31 18 ASP B N 1
ATOM 1114 C CA . ASP B 1 18 ? -14.945 -4.27 -3.459 1 94.31 18 ASP B CA 1
ATOM 1115 C C . ASP B 1 18 ? -15.719 -5.562 -3.717 1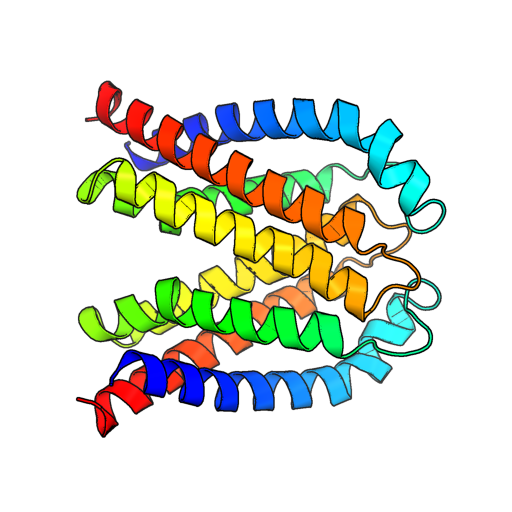 94.31 18 ASP B C 1
ATOM 1117 O O . ASP B 1 18 ? -15.32 -6.375 -4.555 1 94.31 18 ASP B O 1
ATOM 1121 N N . ALA B 1 19 ? -16.75 -5.793 -3.021 1 93.19 19 ALA B N 1
ATOM 1122 C CA . ALA B 1 19 ? -17.609 -6.965 -3.246 1 93.19 19 ALA B CA 1
ATOM 1123 C C . ALA B 1 19 ? -18.188 -6.953 -4.652 1 93.19 19 ALA B C 1
ATOM 1125 O O . ALA B 1 19 ? -18.203 -7.977 -5.336 1 93.19 19 ALA B O 1
ATOM 1126 N N . ALA B 1 20 ? -18.672 -5.855 -5.055 1 94.44 20 ALA B N 1
ATOM 1127 C CA . ALA B 1 20 ? -19.219 -5.723 -6.402 1 94.44 20 ALA B CA 1
ATOM 1128 C C . ALA B 1 20 ? -18.141 -5.984 -7.461 1 94.44 20 ALA B C 1
ATOM 1130 O O . ALA B 1 20 ? -18.391 -6.703 -8.43 1 94.44 20 ALA B O 1
ATOM 1131 N N . TRP B 1 21 ? -16.984 -5.414 -7.305 1 94.19 21 TRP B N 1
ATOM 1132 C CA . TRP B 1 21 ? -15.883 -5.543 -8.25 1 94.19 21 TRP B CA 1
ATOM 1133 C C . TRP B 1 21 ? -15.406 -6.988 -8.336 1 94.19 21 TRP B C 1
ATOM 1135 O O . TRP B 1 21 ? -15.281 -7.551 -9.43 1 94.19 21 TRP B O 1
ATOM 1145 N N . LEU B 1 22 ? -15.195 -7.559 -7.164 1 89.88 22 LEU B N 1
ATOM 1146 C CA . LEU B 1 22 ? -14.664 -8.914 -7.129 1 89.88 22 LEU B CA 1
ATOM 1147 C C . LEU B 1 22 ? -15.68 -9.914 -7.656 1 89.88 22 LEU B C 1
ATOM 1149 O O . LEU B 1 22 ? -15.312 -10.93 -8.258 1 89.88 22 LEU B O 1
ATOM 1153 N N . GLY B 1 23 ? -16.906 -9.68 -7.355 1 90.31 23 GLY B N 1
ATOM 1154 C CA . GLY B 1 23 ? -17.953 -10.516 -7.93 1 90.31 23 GLY B CA 1
ATOM 1155 C C . GLY B 1 23 ? -17.906 -10.586 -9.445 1 90.31 23 GLY B C 1
ATOM 1156 O O . GLY B 1 23 ? -18.062 -11.656 -10.031 1 90.31 23 GLY B O 1
ATOM 1157 N N . TRP B 1 24 ? -17.594 -9.477 -10 1 92.75 24 TRP B N 1
ATOM 1158 C CA . TRP B 1 24 ? -17.516 -9.43 -11.453 1 92.75 24 TRP B CA 1
ATOM 1159 C C . TRP B 1 24 ? -16.109 -9.797 -11.938 1 92.75 24 TRP B C 1
ATOM 1161 O O . TRP B 1 24 ? -15.961 -10.609 -12.852 1 92.75 24 TRP B O 1
ATOM 1171 N N . ALA B 1 25 ? -15.055 -9.273 -11.398 1 91.31 25 ALA B N 1
ATOM 1172 C CA . ALA B 1 25 ? -13.68 -9.383 -11.883 1 91.31 25 ALA B CA 1
ATOM 1173 C C . ALA B 1 25 ? -13.133 -10.789 -11.648 1 91.31 25 ALA B C 1
ATOM 1175 O O . ALA B 1 25 ? -12.266 -11.25 -12.391 1 91.31 25 ALA B O 1
ATOM 1176 N N . GLY B 1 26 ? -13.602 -11.398 -10.594 1 90.25 26 GLY B N 1
ATOM 1177 C CA . GLY B 1 26 ? -13.148 -12.75 -10.32 1 90.25 26 GLY B CA 1
ATOM 1178 C C . GLY B 1 26 ? -13.258 -13.672 -11.523 1 90.25 26 GLY B C 1
ATOM 1179 O O . GLY B 1 26 ? -12.25 -14.07 -12.109 1 90.25 26 GLY B O 1
ATOM 1180 N N . PRO B 1 27 ? -14.461 -13.938 -11.969 1 90.62 27 PRO B N 1
ATOM 1181 C CA . PRO B 1 27 ? -14.672 -14.867 -13.078 1 90.62 27 PRO B CA 1
ATOM 1182 C C . PRO B 1 27 ? -14.336 -14.25 -14.438 1 90.62 27 PRO B C 1
ATOM 1184 O O . PRO B 1 27 ? -13.977 -14.969 -15.375 1 90.62 27 PRO B O 1
ATOM 1187 N N . ASN B 1 28 ? -14.344 -12.906 -14.547 1 93.12 28 ASN B N 1
ATOM 1188 C CA . ASN B 1 28 ? -14.25 -12.297 -15.867 1 93.12 28 ASN B CA 1
ATOM 1189 C C . ASN B 1 28 ? -12.859 -11.742 -16.141 1 93.12 28 ASN B C 1
ATOM 1191 O O . ASN B 1 28 ? -12.484 -11.531 -17.297 1 93.12 28 ASN B O 1
ATOM 1195 N N . LEU B 1 29 ? -12.062 -11.523 -15.109 1 91 29 LEU B N 1
ATOM 1196 C CA . LEU B 1 29 ? -10.766 -10.875 -15.297 1 91 29 LEU B CA 1
ATOM 1197 C C . LEU B 1 29 ? -9.648 -11.727 -14.695 1 91 29 LEU B C 1
ATOM 1199 O O . LEU B 1 29 ? -8.758 -12.172 -15.422 1 91 29 LEU B O 1
ATOM 1203 N N . TYR B 1 30 ? -9.75 -12.07 -13.469 1 91.25 30 TYR B N 1
ATOM 1204 C CA . TYR B 1 30 ? -8.641 -12.672 -12.734 1 91.25 30 TYR B CA 1
ATOM 1205 C C . TYR B 1 30 ? -8.461 -14.133 -13.117 1 91.25 30 TYR B C 1
ATOM 1207 O O . TYR B 1 30 ? -7.348 -14.562 -13.43 1 91.25 30 TYR B O 1
ATOM 1215 N N . ARG B 1 31 ? -9.516 -14.898 -13.172 1 90.06 31 ARG B N 1
ATOM 1216 C CA . ARG B 1 31 ? -9.422 -16.328 -13.453 1 90.06 31 ARG B CA 1
ATOM 1217 C C . ARG B 1 31 ? -8.914 -16.578 -14.867 1 90.06 31 ARG B C 1
ATOM 1219 O O . ARG B 1 31 ? -7.996 -17.375 -15.07 1 90.06 31 ARG B O 1
ATOM 1226 N N . PRO B 1 32 ? -9.516 -15.906 -15.805 1 90.44 32 PRO B N 1
ATOM 1227 C CA . PRO B 1 32 ? -9 -16.141 -17.156 1 90.44 32 PRO B CA 1
ATOM 1228 C C . PRO B 1 32 ? -7.559 -15.672 -17.312 1 90.44 32 PRO B C 1
ATOM 1230 O O . PRO B 1 32 ? -6.805 -16.25 -18.109 1 90.44 32 PRO B O 1
ATOM 1233 N N . ALA B 1 33 ? -7.086 -14.695 -16.641 1 88.38 33 ALA B N 1
ATOM 1234 C CA . ALA B 1 33 ? -5.762 -14.109 -16.812 1 88.38 33 ALA B CA 1
ATOM 1235 C C . ALA B 1 33 ? -4.699 -14.914 -16.078 1 88.38 33 ALA B C 1
ATOM 1237 O O . ALA B 1 33 ? -3.555 -15.008 -16.531 1 88.38 33 ALA B O 1
ATOM 1238 N N . LEU B 1 34 ? -5.035 -15.516 -14.883 1 88.56 34 LEU B N 1
ATOM 1239 C CA . LEU B 1 34 ? -4.008 -16.047 -14 1 88.56 34 LEU B CA 1
ATOM 1240 C C . LEU B 1 34 ? -4.105 -17.578 -13.906 1 88.56 34 LEU B C 1
ATOM 1242 O O . LEU B 1 34 ? -3.127 -18.25 -13.578 1 88.56 34 LEU B O 1
ATOM 1246 N N . GLY B 1 35 ? -5.312 -18.094 -14.109 1 85.12 35 GLY B N 1
ATOM 1247 C CA . GLY B 1 35 ? -5.496 -19.531 -14.195 1 85.12 35 GLY B CA 1
ATOM 1248 C C . GLY B 1 35 ? -4.945 -20.281 -12.992 1 85.12 35 GLY B C 1
ATOM 1249 O O . GLY B 1 35 ? -5.363 -20.031 -11.859 1 85.12 35 GLY B O 1
ATOM 1250 N N . ASP B 1 36 ? -3.832 -21.016 -13.195 1 84.81 36 ASP B N 1
ATOM 1251 C CA . ASP B 1 36 ? -3.332 -21.969 -12.219 1 84.81 36 ASP B CA 1
ATOM 1252 C C . ASP B 1 36 ? -2.553 -21.266 -11.109 1 84.81 36 ASP B C 1
ATOM 1254 O O . ASP B 1 36 ? -2.215 -21.891 -10.094 1 84.81 36 ASP B O 1
ATOM 1258 N N . LEU B 1 37 ? -2.316 -20.047 -11.289 1 85.44 37 LEU B N 1
ATOM 1259 C CA . LEU B 1 37 ? -1.649 -19.281 -10.242 1 85.44 37 LEU B CA 1
ATOM 1260 C C . LEU B 1 37 ? -2.58 -19.062 -9.047 1 85.44 37 LEU B C 1
ATOM 1262 O O . LEU B 1 37 ? -2.117 -18.891 -7.918 1 85.44 37 LEU B O 1
ATOM 1266 N N . LEU B 1 38 ? -3.855 -19.062 -9.336 1 87.5 38 LEU B N 1
ATOM 1267 C CA . LEU B 1 38 ? -4.844 -18.797 -8.297 1 87.5 38 LEU B CA 1
ATOM 1268 C C . LEU B 1 38 ? -5.152 -20.062 -7.508 1 87.5 38 LEU B C 1
ATOM 1270 O O . LEU B 1 38 ? -5.137 -21.156 -8.062 1 87.5 38 LEU B O 1
ATOM 1274 N N . ALA B 1 39 ? -5.43 -19.891 -6.285 1 86.94 39 ALA B N 1
ATOM 1275 C CA . ALA B 1 39 ? -5.91 -20.984 -5.453 1 86.94 39 ALA B CA 1
ATOM 1276 C C . ALA B 1 39 ? -7.266 -21.5 -5.938 1 86.94 39 ALA B C 1
ATOM 1278 O O . ALA B 1 39 ? -8.055 -2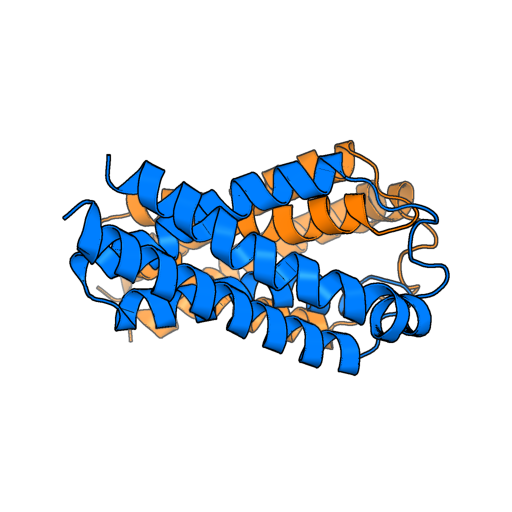0.734 -6.5 1 86.94 39 ALA B O 1
ATOM 1279 N N . PRO B 1 40 ? -7.445 -22.734 -5.652 1 84 40 PRO B N 1
ATOM 1280 C CA . PRO B 1 40 ? -8.758 -23.266 -6.035 1 84 40 PRO B CA 1
ATOM 1281 C C . PRO B 1 40 ? -9.906 -22.594 -5.297 1 84 40 PRO B C 1
ATOM 1283 O O . PRO B 1 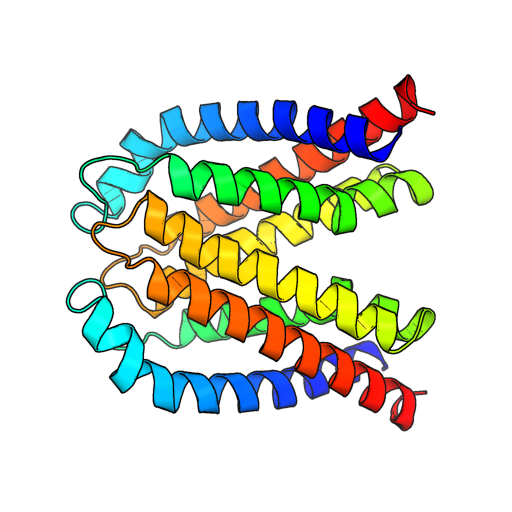40 ? -10.992 -22.406 -5.863 1 84 40 PRO B O 1
ATOM 1286 N N . ALA B 1 41 ? -9.57 -22.297 -4.004 1 85.81 41 ALA B N 1
ATOM 1287 C CA . ALA B 1 41 ? -10.594 -21.609 -3.223 1 85.81 41 ALA B CA 1
ATOM 1288 C C . ALA B 1 41 ? -10.023 -20.359 -2.543 1 85.81 41 ALA B C 1
ATOM 1290 O O . ALA B 1 41 ? -8.906 -20.391 -2.025 1 85.81 41 ALA B O 1
ATOM 1291 N N . PHE B 1 42 ? -10.867 -19.375 -2.568 1 86.81 42 PHE B N 1
ATOM 1292 C CA . PHE B 1 42 ? -10.539 -18.125 -1.89 1 86.81 42 PHE B CA 1
ATOM 1293 C C . PHE B 1 42 ? -10.406 -18.344 -0.387 1 86.81 42 PHE B C 1
ATOM 1295 O O . PHE B 1 42 ? -11.234 -19.031 0.217 1 86.81 42 PHE B O 1
ATOM 1302 N N . ARG B 1 43 ? -9.383 -17.812 0.302 1 90.69 43 ARG B N 1
ATOM 1303 C CA . ARG B 1 43 ? -9.172 -17.891 1.743 1 90.69 43 ARG B CA 1
ATOM 1304 C C . ARG B 1 43 ? -9.609 -16.594 2.428 1 90.69 43 ARG B C 1
ATOM 1306 O O . ARG B 1 43 ? -8.891 -15.594 2.393 1 90.69 43 ARG B O 1
ATOM 1313 N N . PRO B 1 44 ? -10.625 -16.578 3.135 1 90.19 44 PRO B N 1
ATOM 1314 C CA . PRO B 1 44 ? -11.219 -15.336 3.645 1 90.19 44 PRO B CA 1
ATOM 1315 C C . PRO B 1 44 ? -10.438 -14.742 4.812 1 90.19 44 PRO B C 1
ATOM 1317 O O . PRO B 1 44 ? -10.445 -13.523 5.012 1 90.19 44 PRO B O 1
ATOM 1320 N N . ALA B 1 45 ? -9.742 -15.516 5.555 1 91.94 45 ALA B N 1
ATOM 1321 C CA . ALA B 1 45 ? -9.086 -15.023 6.762 1 91.94 45 ALA B CA 1
ATOM 1322 C C . ALA B 1 45 ? -8.031 -13.969 6.422 1 91.94 45 ALA B C 1
ATOM 1324 O O . ALA B 1 45 ? -8.055 -12.867 6.961 1 91.94 45 ALA B O 1
ATOM 1325 N N . PRO B 1 46 ? -7.125 -14.273 5.535 1 92.12 46 PRO B N 1
ATOM 1326 C CA . PRO B 1 46 ? -6.164 -13.227 5.18 1 92.12 46 PRO B CA 1
ATOM 1327 C C . PRO B 1 46 ? -6.832 -12 4.574 1 92.12 46 PRO B C 1
ATOM 1329 O O . PRO B 1 46 ? -6.383 -10.867 4.809 1 92.12 46 PRO B O 1
ATOM 1332 N N . ALA B 1 47 ? -7.797 -12.211 3.836 1 90.44 47 ALA B N 1
ATOM 1333 C CA . ALA B 1 47 ? -8.523 -11.094 3.23 1 90.44 47 ALA B CA 1
ATOM 1334 C C . ALA B 1 47 ? -9.133 -10.195 4.301 1 90.44 47 ALA B C 1
ATOM 1336 O O . ALA B 1 47 ? -9.055 -8.969 4.203 1 90.44 47 ALA B O 1
ATOM 1337 N N . LEU B 1 48 ? -9.758 -10.812 5.25 1 92.81 48 LEU B N 1
ATOM 1338 C CA . LEU B 1 48 ? -10.383 -10.055 6.328 1 92.81 48 LEU B CA 1
ATOM 1339 C C . LEU B 1 48 ? -9.344 -9.234 7.09 1 92.81 48 LEU B C 1
ATOM 1341 O O . LEU B 1 48 ? -9.602 -8.086 7.449 1 92.81 48 LEU B O 1
ATOM 1345 N N . VAL B 1 49 ? -8.219 -9.82 7.367 1 92.75 49 VAL B N 1
ATOM 1346 C CA . VAL B 1 49 ? -7.141 -9.109 8.047 1 92.75 49 VAL B CA 1
ATOM 1347 C C . VAL B 1 49 ? -6.66 -7.949 7.176 1 92.75 49 VAL B C 1
ATOM 1349 O O . VAL B 1 49 ? -6.422 -6.848 7.676 1 92.75 49 VAL B O 1
ATOM 1352 N N . PHE B 1 50 ? -6.543 -8.227 5.93 1 93.38 50 PHE B N 1
ATOM 1353 C CA . PHE B 1 50 ? -6.145 -7.184 4.996 1 93.38 50 PHE B CA 1
ATOM 1354 C C . PHE B 1 50 ? -7.113 -6.008 5.051 1 93.38 50 PHE B C 1
ATOM 1356 O O . PHE B 1 50 ? -6.695 -4.855 5.184 1 93.38 50 PHE B O 1
ATOM 1363 N N . TYR B 1 51 ? -8.391 -6.301 4.969 1 94.69 51 TYR B N 1
ATOM 1364 C CA . TYR B 1 51 ? -9.391 -5.238 4.938 1 94.69 51 TYR B CA 1
ATOM 1365 C C . TYR B 1 51 ? -9.352 -4.418 6.223 1 94.69 51 TYR B C 1
ATOM 1367 O O . TYR B 1 51 ? -9.445 -3.189 6.184 1 94.69 51 TYR B O 1
ATOM 1375 N N . ALA B 1 52 ? -9.242 -5.09 7.238 1 95.06 52 ALA B N 1
ATOM 1376 C CA . ALA B 1 52 ? -9.234 -4.402 8.531 1 95.06 52 ALA B CA 1
ATOM 1377 C C . ALA B 1 52 ? -8.07 -3.416 8.617 1 95.06 52 ALA B C 1
ATOM 1379 O O . ALA B 1 52 ? -8.25 -2.268 9.023 1 95.06 52 ALA B O 1
ATOM 1380 N N . ILE B 1 53 ? -6.926 -3.836 8.211 1 94 53 ILE B N 1
ATOM 1381 C CA . ILE B 1 53 ? -5.727 -3.008 8.305 1 94 53 ILE B CA 1
ATOM 1382 C C . ILE B 1 53 ? -5.754 -1.935 7.219 1 94 53 ILE B C 1
ATOM 1384 O O . ILE B 1 53 ? -5.352 -0.792 7.457 1 94 53 ILE B O 1
ATOM 1388 N N . TYR B 1 54 ? -6.215 -2.303 6.047 1 95.81 54 TYR B N 1
ATOM 1389 C CA . TYR B 1 54 ? -6.32 -1.36 4.941 1 95.81 54 TYR B CA 1
ATOM 1390 C C . TYR B 1 54 ? -7.219 -0.186 5.309 1 95.81 54 TYR B C 1
ATOM 1392 O O . TYR B 1 54 ? -6.898 0.966 5.008 1 95.81 54 TYR B O 1
ATOM 1400 N N . LEU B 1 55 ? -8.273 -0.495 5.98 1 97.12 55 LEU B N 1
ATOM 1401 C CA . LEU B 1 55 ? -9.219 0.535 6.391 1 97.12 55 LEU B CA 1
ATOM 1402 C C . LEU B 1 55 ? -8.617 1.435 7.465 1 97.12 55 LEU B C 1
ATOM 1404 O O . LEU B 1 55 ? -8.852 2.646 7.469 1 97.12 55 LEU B O 1
ATOM 1408 N N . ALA B 1 56 ? -7.91 0.844 8.344 1 96.25 56 ALA B N 1
ATOM 1409 C CA . ALA B 1 56 ? -7.223 1.643 9.352 1 96.25 56 ALA B CA 1
ATOM 1410 C C . ALA B 1 56 ? -6.227 2.604 8.711 1 96.25 56 ALA B C 1
ATOM 1412 O O . ALA B 1 56 ? -6.125 3.764 9.117 1 96.25 56 ALA B O 1
ATOM 1413 N N . GLY B 1 57 ? -5.508 2.088 7.738 1 96.5 57 GLY B N 1
ATOM 1414 C CA . GLY B 1 57 ? -4.605 2.949 6.992 1 96.5 57 GLY B CA 1
ATOM 1415 C C . GLY B 1 57 ? -5.324 4.043 6.223 1 96.5 57 GLY B C 1
ATOM 1416 O O . GLY B 1 57 ? -4.84 5.176 6.152 1 96.5 57 GLY B O 1
ATOM 1417 N N . MET B 1 58 ? -6.41 3.686 5.676 1 97.44 58 MET B N 1
ATOM 1418 C CA . MET B 1 58 ? -7.223 4.664 4.961 1 97.44 58 MET B CA 1
ATOM 1419 C C . MET B 1 58 ? -7.668 5.785 5.895 1 97.44 58 MET B C 1
ATOM 1421 O O . MET B 1 58 ? -7.66 6.957 5.508 1 97.44 58 MET B O 1
ATOM 1425 N N . VAL B 1 59 ? -8.047 5.434 7.078 1 97.12 59 VAL B N 1
ATOM 1426 C CA . VAL B 1 59 ? -8.461 6.434 8.055 1 97.12 59 VAL B CA 1
ATOM 1427 C C . VAL B 1 59 ? -7.273 7.324 8.422 1 97.12 59 VAL B C 1
ATOM 1429 O O . VAL B 1 59 ? -7.402 8.547 8.461 1 97.12 59 VAL B O 1
ATOM 1432 N N . TRP B 1 60 ? -6.168 6.793 8.57 1 96.56 60 TRP B N 1
ATOM 1433 C CA . TRP B 1 60 ? -4.984 7.523 9.008 1 96.56 60 TRP B CA 1
ATOM 1434 C C . TRP B 1 60 ? -4.465 8.43 7.895 1 96.56 60 TRP B C 1
ATOM 1436 O O . TRP B 1 60 ? -4.211 9.617 8.117 1 96.56 60 TRP B O 1
ATOM 1446 N N . PHE B 1 61 ? -4.395 7.992 6.688 1 96.94 61 PHE B N 1
ATOM 1447 C CA . PHE B 1 61 ? -3.656 8.688 5.641 1 96.94 61 PHE B CA 1
ATOM 1448 C C . PHE B 1 61 ? -4.594 9.531 4.785 1 96.94 61 PHE B C 1
ATOM 1450 O O . PHE B 1 61 ? -4.16 10.477 4.121 1 96.94 61 PHE B O 1
ATOM 1457 N N . ALA B 1 62 ? -5.844 9.164 4.77 1 97.19 62 ALA B N 1
ATOM 1458 C CA . ALA B 1 62 ? -6.723 9.844 3.816 1 97.19 62 ALA B CA 1
ATOM 1459 C C . ALA B 1 62 ? -7.859 10.562 4.531 1 97.19 62 ALA B C 1
ATOM 1461 O O . ALA B 1 62 ? -8.047 11.773 4.359 1 97.19 62 ALA B O 1
ATOM 1462 N N . ILE B 1 63 ? -8.508 9.836 5.398 1 97.38 63 ILE B N 1
ATOM 1463 C CA . ILE B 1 63 ? -9.719 10.398 5.988 1 97.38 63 ILE B CA 1
ATOM 1464 C C . ILE B 1 63 ? -9.344 11.438 7.039 1 97.38 63 ILE B C 1
ATOM 1466 O O . ILE B 1 63 ? -9.961 12.508 7.109 1 97.38 63 ILE B O 1
ATOM 1470 N N . ARG B 1 64 ? -8.375 11.117 7.863 1 95.19 64 ARG B N 1
ATOM 1471 C CA . ARG B 1 64 ? -7.949 12.039 8.914 1 95.19 64 ARG B CA 1
ATOM 1472 C C . ARG B 1 64 ? -7.574 13.398 8.328 1 95.19 64 ARG B C 1
ATOM 1474 O O . ARG B 1 64 ? -8.07 14.43 8.781 1 95.19 64 ARG B O 1
ATOM 1481 N N . PRO B 1 65 ? -6.762 13.445 7.352 1 94.44 65 PRO B N 1
ATOM 1482 C CA . PRO B 1 65 ? -6.508 14.75 6.734 1 94.44 65 PRO B CA 1
ATOM 1483 C C . PRO B 1 65 ? -7.758 15.367 6.113 1 94.44 65 PRO B C 1
ATOM 1485 O O . PRO B 1 65 ? -7.895 16.594 6.074 1 94.44 65 PRO B O 1
ATOM 1488 N N . GLY B 1 66 ? -8.617 14.586 5.625 1 95.75 66 GLY B N 1
ATOM 1489 C CA . GLY B 1 66 ? -9.867 15.07 5.055 1 95.75 66 GLY B CA 1
ATOM 1490 C C . GLY B 1 66 ? -10.758 15.75 6.07 1 95.75 66 GLY B C 1
ATOM 1491 O O . GLY B 1 66 ? -11.492 16.688 5.73 1 95.75 66 GLY B O 1
ATOM 1492 N N . LEU B 1 67 ? -10.68 15.289 7.289 1 94.44 67 LEU B N 1
ATOM 1493 C CA . LEU B 1 67 ? -11.5 15.859 8.352 1 94.44 67 LEU B CA 1
ATOM 1494 C C . LEU B 1 67 ? -11 17.25 8.734 1 94.44 67 LEU B C 1
ATOM 1496 O O . LEU B 1 67 ? -11.773 18.078 9.211 1 94.44 67 LEU B O 1
ATOM 1500 N N . THR B 1 68 ? -9.75 17.547 8.453 1 93.56 68 THR B N 1
ATOM 1501 C CA . THR B 1 68 ? -9.18 18.828 8.859 1 93.56 68 THR B CA 1
ATOM 1502 C C . THR B 1 68 ? -8.969 19.734 7.648 1 93.56 68 THR B C 1
ATOM 1504 O O . THR B 1 68 ? -9.055 20.953 7.762 1 93.56 68 THR B O 1
ATOM 1507 N N . GLN B 1 69 ? -8.75 19.109 6.473 1 95.81 69 GLN B N 1
ATOM 1508 C CA . GLN B 1 69 ? -8.359 19.906 5.309 1 95.81 69 GLN B CA 1
ATOM 1509 C C . GLN B 1 69 ? -9.445 19.875 4.234 1 95.81 69 GLN B C 1
ATOM 1511 O O . GLN B 1 69 ? -9.328 20.547 3.211 1 95.81 69 GLN B O 1
ATOM 1516 N N . GLY B 1 70 ? -10.5 19.062 4.457 1 95.38 70 GLY B N 1
ATOM 1517 C CA . GLY B 1 70 ? -11.625 19.047 3.531 1 95.38 70 GLY B CA 1
ATOM 1518 C C . GLY B 1 70 ? -11.672 17.781 2.688 1 95.38 70 GLY B C 1
ATOM 1519 O O . GLY B 1 70 ? -10.742 16.969 2.711 1 95.38 70 GLY B O 1
ATOM 1520 N N . LEU B 1 71 ? -12.711 17.641 1.9 1 97.5 71 LEU B N 1
ATOM 1521 C CA . LEU B 1 71 ? -12.984 16.438 1.12 1 97.5 71 LEU B CA 1
ATOM 1522 C C . LEU B 1 71 ? -11.953 16.266 0.011 1 97.5 71 LEU B C 1
ATOM 1524 O O . LEU B 1 71 ? -11.648 15.133 -0.384 1 97.5 71 LEU B O 1
ATOM 1528 N N . GLY B 1 72 ? -11.43 17.359 -0.498 1 97.88 72 GLY B N 1
ATOM 1529 C CA . GLY B 1 72 ? -10.398 17.25 -1.518 1 97.88 72 GLY B CA 1
ATOM 1530 C C . GLY B 1 72 ? -9.164 16.516 -1.046 1 97.88 72 GLY B C 1
ATOM 1531 O O . GLY B 1 72 ? -8.562 15.75 -1.803 1 97.88 72 GLY B O 1
ATOM 1532 N N . ALA B 1 73 ? -8.82 16.797 0.199 1 97.44 73 ALA B N 1
ATOM 1533 C CA . ALA B 1 73 ? -7.672 16.109 0.778 1 97.44 73 ALA B CA 1
ATOM 1534 C C . ALA B 1 73 ? -7.945 14.609 0.934 1 97.44 73 ALA B C 1
ATOM 1536 O O . ALA B 1 73 ? -7.07 13.781 0.684 1 97.44 73 ALA B O 1
ATOM 1537 N N . ALA B 1 74 ? -9.148 14.297 1.367 1 98.12 74 ALA B N 1
ATOM 1538 C CA . ALA B 1 74 ? -9.539 12.891 1.488 1 98.12 74 ALA B CA 1
ATOM 1539 C C . ALA B 1 74 ? -9.492 12.195 0.133 1 98.12 74 ALA B C 1
ATOM 1541 O O . ALA B 1 74 ? -9.008 11.062 0.026 1 98.12 74 ALA B O 1
ATOM 1542 N N . ALA B 1 75 ? -9.984 12.883 -0.843 1 98.38 75 ALA B N 1
ATOM 1543 C CA . ALA B 1 75 ? -10.023 12.32 -2.189 1 98.38 75 ALA B CA 1
ATOM 1544 C C . ALA B 1 75 ? -8.617 12.086 -2.729 1 98.38 75 ALA B C 1
ATOM 1546 O O . ALA B 1 75 ? -8.32 11.008 -3.252 1 98.38 75 ALA B O 1
ATOM 1547 N N . LEU B 1 76 ? -7.777 13.039 -2.602 1 98.06 76 LEU B N 1
ATOM 1548 C CA . LEU B 1 76 ? -6.418 12.953 -3.125 1 98.06 76 LEU B CA 1
ATOM 1549 C C . LEU B 1 76 ? -5.625 11.875 -2.391 1 98.06 76 LEU B C 1
ATOM 1551 O O . LEU B 1 76 ? -4.992 11.023 -3.021 1 98.06 76 LEU B O 1
ATOM 1555 N N . ASN B 1 77 ? -5.664 11.945 -1.111 1 97.94 77 ASN B N 1
ATOM 1556 C CA . ASN B 1 77 ? -4.906 10.969 -0.33 1 97.94 77 ASN B CA 1
ATOM 1557 C C . ASN B 1 77 ? -5.461 9.562 -0.502 1 97.94 77 ASN B C 1
ATOM 1559 O O . ASN B 1 77 ? -4.703 8.586 -0.488 1 97.94 77 ASN B O 1
ATOM 1563 N N . GLY B 1 78 ? -6.828 9.43 -0.612 1 98.19 78 GLY B N 1
ATOM 1564 C CA . GLY B 1 78 ? -7.414 8.133 -0.916 1 98.19 78 GLY B CA 1
ATOM 1565 C C . GLY B 1 78 ? -6.973 7.578 -2.256 1 98.19 78 GLY B C 1
ATOM 1566 O O . GLY B 1 78 ? -6.629 6.398 -2.363 1 98.19 78 GLY B O 1
ATOM 1567 N N . ALA B 1 79 ? -6.957 8.43 -3.209 1 98.06 79 ALA B N 1
ATOM 1568 C CA . ALA B 1 79 ? -6.516 8.023 -4.539 1 98.06 79 ALA B CA 1
ATOM 1569 C C . ALA B 1 79 ? -5.055 7.574 -4.52 1 98.06 79 ALA B C 1
ATOM 1571 O O . ALA B 1 79 ? -4.711 6.539 -5.098 1 98.06 79 ALA B O 1
ATOM 1572 N N . LEU B 1 80 ? -4.234 8.32 -3.887 1 96.75 80 LEU B N 1
ATOM 1573 C CA . LEU B 1 80 ? -2.807 8.023 -3.836 1 96.75 80 LEU B CA 1
ATOM 1574 C C . LEU B 1 80 ? -2.545 6.738 -3.055 1 96.75 80 LEU B C 1
ATOM 1576 O O . LEU B 1 80 ? -1.728 5.91 -3.467 1 96.75 80 LEU B O 1
ATOM 1580 N N . LEU B 1 81 ? -3.24 6.602 -1.961 1 96 81 LEU B N 1
ATOM 1581 C CA . LEU B 1 81 ? -3.086 5.395 -1.154 1 96 81 LEU B CA 1
ATOM 1582 C C . LEU B 1 81 ? -3.512 4.16 -1.939 1 96 81 LEU B C 1
ATOM 1584 O O . LEU B 1 81 ? -2.799 3.154 -1.956 1 96 81 LEU B O 1
ATOM 1588 N N . GLY B 1 82 ? -4.695 4.254 -2.531 1 96.88 82 GLY B N 1
ATOM 1589 C CA . GLY B 1 82 ? -5.168 3.146 -3.348 1 96.88 82 GLY B CA 1
ATOM 1590 C C . GLY B 1 82 ? -4.223 2.793 -4.48 1 96.88 82 GLY B C 1
ATOM 1591 O O . GLY B 1 82 ? -3.92 1.618 -4.695 1 96.88 82 GLY B O 1
ATOM 1592 N N . ALA B 1 83 ? -3.758 3.779 -5.188 1 95.62 83 ALA B N 1
ATOM 1593 C CA . ALA B 1 83 ? -2.811 3.559 -6.277 1 95.62 83 ALA B CA 1
ATOM 1594 C C . ALA B 1 83 ? -1.55 2.861 -5.773 1 95.62 83 ALA B C 1
ATOM 1596 O O . ALA B 1 83 ? -1.082 1.896 -6.383 1 95.62 83 ALA B O 1
ATOM 1597 N N . MET B 1 84 ? -1.054 3.285 -4.66 1 94.81 84 MET B N 1
ATOM 1598 C CA . MET B 1 84 ? 0.183 2.75 -4.098 1 94.81 84 MET B CA 1
ATOM 1599 C C . MET B 1 84 ? 0.013 1.287 -3.703 1 94.81 84 MET B C 1
ATOM 1601 O O . MET B 1 84 ? 0.865 0.453 -4.016 1 94.81 84 MET B O 1
ATOM 1605 N N . CYS B 1 85 ? -1.036 0.987 -3.018 1 94.44 85 CYS B N 1
ATOM 1606 C CA . CYS B 1 85 ? -1.253 -0.376 -2.547 1 94.44 85 CYS B CA 1
ATOM 1607 C C . CYS B 1 85 ? -1.498 -1.324 -3.715 1 94.44 85 CYS B C 1
ATOM 1609 O O . CYS B 1 85 ? -0.903 -2.402 -3.781 1 94.44 85 CYS B O 1
ATOM 1611 N N . TYR B 1 86 ? -2.34 -0.882 -4.625 1 94.5 86 TYR B N 1
ATOM 1612 C CA . TYR B 1 86 ? -2.666 -1.753 -5.75 1 94.5 86 TYR B CA 1
ATOM 1613 C C . TYR B 1 86 ? -1.481 -1.883 -6.699 1 94.5 86 TYR B C 1
ATOM 1615 O O . TYR B 1 86 ? -1.253 -2.949 -7.277 1 94.5 86 TYR B O 1
ATOM 1623 N N . MET B 1 87 ? -0.743 -0.836 -6.883 1 93.94 87 MET B N 1
ATOM 1624 C CA . MET B 1 87 ? 0.47 -0.938 -7.688 1 93.94 87 MET B CA 1
ATOM 1625 C C . MET B 1 87 ? 1.482 -1.871 -7.031 1 93.94 87 MET B C 1
ATOM 1627 O O . MET B 1 87 ? 2.189 -2.609 -7.719 1 93.94 87 MET B O 1
ATOM 1631 N N . THR B 1 88 ? 1.579 -1.738 -5.672 1 93 88 THR B N 1
ATOM 1632 C CA . THR B 1 88 ? 2.484 -2.641 -4.969 1 93 88 THR B CA 1
ATOM 1633 C C . THR B 1 88 ? 2.131 -4.098 -5.258 1 93 88 THR B C 1
ATOM 1635 O O . THR B 1 88 ? 3.008 -4.906 -5.566 1 93 88 THR B O 1
ATOM 1638 N N . TYR B 1 89 ? 0.903 -4.441 -5.188 1 93.5 89 TYR B N 1
ATOM 1639 C CA . TYR B 1 89 ? 0.479 -5.809 -5.453 1 93.5 89 TYR B CA 1
ATOM 1640 C C . TYR B 1 89 ? 0.732 -6.188 -6.906 1 93.5 89 TYR B C 1
ATOM 1642 O O . TYR B 1 89 ? 1.39 -7.195 -7.188 1 93.5 89 TYR B O 1
ATOM 1650 N N . ASP B 1 90 ? 0.321 -5.324 -7.828 1 94 90 ASP B N 1
ATOM 1651 C CA . ASP B 1 90 ? 0.274 -5.703 -9.234 1 94 90 ASP B CA 1
ATOM 1652 C C . ASP B 1 90 ? 1.658 -5.617 -9.875 1 94 90 ASP B C 1
ATOM 1654 O O . ASP B 1 90 ? 2.049 -6.496 -10.641 1 94 90 ASP B O 1
ATOM 1658 N N . LEU B 1 91 ? 2.396 -4.598 -9.57 1 92.25 91 LEU B N 1
ATOM 1659 C CA . LEU B 1 91 ? 3.709 -4.453 -10.188 1 92.25 91 LEU B CA 1
ATOM 1660 C C . LEU B 1 91 ? 4.703 -5.441 -9.594 1 92.25 91 LEU B C 1
ATOM 1662 O O . LEU B 1 91 ? 5.57 -5.957 -10.305 1 92.25 91 LEU B O 1
ATOM 1666 N N . THR B 1 92 ? 4.559 -5.703 -8.297 1 91.88 92 THR B N 1
ATOM 1667 C CA . THR B 1 92 ? 5.391 -6.746 -7.707 1 91.88 92 THR B CA 1
ATOM 1668 C C . THR B 1 92 ? 5.035 -8.117 -8.289 1 91.88 92 THR B C 1
ATOM 1670 O O . THR B 1 92 ? 5.926 -8.898 -8.633 1 91.88 92 THR B O 1
ATOM 1673 N N . SER B 1 93 ? 3.77 -8.383 -8.422 1 93.06 93 SER B N 1
ATOM 1674 C CA . SER B 1 93 ? 3.33 -9.633 -9.039 1 93.06 93 SER B CA 1
ATOM 1675 C C . SER B 1 93 ? 3.848 -9.766 -10.461 1 93.06 93 SER B C 1
ATOM 1677 O O . SER B 1 93 ? 4.316 -10.828 -10.867 1 93.06 93 SER B O 1
ATOM 1679 N N . GLN B 1 94 ? 3.773 -8.664 -11.172 1 91.06 94 GLN B N 1
ATOM 1680 C CA . GLN B 1 94 ? 4.289 -8.656 -12.539 1 91.06 94 GLN B CA 1
ATOM 1681 C C . GLN B 1 94 ? 5.793 -8.922 -12.555 1 91.06 94 GLN B C 1
ATOM 1683 O O . GLN B 1 94 ? 6.301 -9.562 -13.477 1 91.06 94 GLN B O 1
ATOM 1688 N N . ALA B 1 95 ? 6.488 -8.516 -11.586 1 89.88 95 ALA B N 1
ATOM 1689 C CA . ALA B 1 95 ? 7.945 -8.625 -11.547 1 89.88 95 ALA B CA 1
ATOM 1690 C C . ALA B 1 95 ? 8.383 -10.039 -11.164 1 89.88 95 ALA B C 1
ATOM 1692 O O . ALA B 1 95 ? 9.43 -10.508 -11.602 1 89.88 95 ALA B O 1
ATOM 1693 N N . VAL B 1 96 ? 7.527 -10.734 -10.359 1 89.06 96 VAL B N 1
ATOM 1694 C CA . VAL B 1 96 ? 8.133 -11.891 -9.719 1 89.06 96 VAL B CA 1
ATOM 1695 C C . VAL B 1 96 ? 7.336 -13.148 -10.07 1 89.06 96 VAL B C 1
ATOM 1697 O O . VAL B 1 96 ? 7.855 -14.266 -9.977 1 89.06 96 VAL B O 1
ATOM 1700 N N . LEU B 1 97 ? 6.078 -13.047 -10.422 1 88.69 97 LEU B N 1
ATOM 1701 C CA . LEU B 1 97 ? 5.262 -14.242 -10.633 1 88.69 97 LEU B CA 1
ATOM 1702 C C . LEU B 1 97 ? 5.375 -14.734 -12.07 1 88.69 97 LEU B C 1
ATOM 1704 O O . LEU B 1 97 ? 5.699 -13.961 -12.969 1 88.69 97 LEU B O 1
ATOM 1708 N N . ALA B 1 98 ? 5.074 -15.953 -12.234 1 86.12 98 ALA B N 1
ATOM 1709 C CA . ALA B 1 98 ? 5.273 -16.656 -13.5 1 86.12 98 ALA B CA 1
ATOM 1710 C C . ALA B 1 98 ? 4.449 -16.016 -14.609 1 86.12 98 ALA B C 1
ATOM 1712 O O . ALA B 1 98 ? 4.887 -15.961 -15.766 1 86.12 98 ALA B O 1
ATOM 1713 N N . ARG B 1 99 ? 3.295 -15.555 -14.281 1 86.19 99 ARG B N 1
ATOM 1714 C CA . ARG B 1 99 ? 2.404 -14.938 -15.258 1 86.19 99 ARG B CA 1
ATOM 1715 C C . ARG B 1 99 ? 1.607 -13.797 -14.625 1 86.19 99 ARG B C 1
ATOM 1717 O O . ARG B 1 99 ? 0.986 -13.984 -13.578 1 86.19 99 ARG B O 1
ATOM 1724 N N . TRP B 1 100 ? 1.648 -12.664 -15.297 1 91.56 100 TRP B N 1
ATOM 1725 C CA . TRP B 1 100 ? 0.872 -11.5 -14.875 1 91.56 100 TRP B CA 1
ATOM 1726 C C . TRP B 1 100 ? 0.749 -10.484 -16.016 1 91.56 100 TRP B C 1
ATOM 1728 O O . TRP B 1 100 ? 1.651 -9.672 -16.219 1 91.56 100 TRP B O 1
ATOM 1738 N N . PRO B 1 101 ? -0.364 -10.508 -16.594 1 91.69 101 PRO B N 1
ATOM 1739 C CA . PRO B 1 101 ? -0.498 -9.641 -17.766 1 91.69 101 PRO B CA 1
ATOM 1740 C C . PRO B 1 101 ? -0.575 -8.156 -17.391 1 91.69 101 PRO B C 1
ATOM 1742 O O . PRO B 1 101 ? -1.167 -7.809 -16.375 1 91.69 101 PRO B O 1
ATOM 1745 N N . VAL B 1 102 ? -0.092 -7.328 -18.281 1 92.25 102 VAL B N 1
ATOM 1746 C CA . VAL B 1 102 ? 0.007 -5.891 -18.047 1 92.25 102 VAL B CA 1
ATOM 1747 C C . VAL B 1 102 ? -1.392 -5.285 -17.953 1 92.25 102 VAL B C 1
ATOM 1749 O O . VAL B 1 102 ? -1.624 -4.367 -17.172 1 92.25 102 VAL B O 1
ATOM 1752 N N . HIS B 1 103 ? -2.312 -5.816 -18.672 1 93.31 103 HIS B N 1
ATOM 1753 C CA . HIS B 1 103 ? -3.65 -5.234 -18.641 1 93.31 103 HIS B CA 1
ATOM 1754 C C . HIS B 1 103 ? -4.305 -5.422 -17.281 1 93.31 103 HIS B C 1
ATOM 1756 O O . HIS B 1 103 ? -5.098 -4.586 -16.844 1 93.31 103 HIS B O 1
ATOM 1762 N N . LEU B 1 104 ? -4.008 -6.488 -16.625 1 92.5 104 LEU B N 1
ATOM 1763 C CA . LEU B 1 104 ? -4.508 -6.715 -15.273 1 92.5 104 LEU B CA 1
ATOM 1764 C C . LEU B 1 104 ? -3.998 -5.641 -14.312 1 92.5 104 LEU B C 1
ATOM 1766 O O . LEU B 1 104 ? -4.758 -5.125 -13.492 1 92.5 104 LEU B O 1
ATOM 1770 N N . THR B 1 105 ? -2.762 -5.324 -14.461 1 94.25 105 THR B N 1
ATOM 1771 C CA . THR B 1 105 ? -2.146 -4.297 -13.633 1 94.25 105 THR B CA 1
ATOM 1772 C C . THR B 1 105 ? -2.828 -2.947 -13.844 1 94.25 105 THR B C 1
ATOM 1774 O O . THR B 1 105 ? -3.195 -2.273 -12.883 1 94.25 105 THR B O 1
ATOM 1777 N N . ILE B 1 106 ? -3.027 -2.59 -15 1 95.19 106 ILE B N 1
ATOM 1778 C CA . ILE B 1 106 ? -3.609 -1.295 -15.336 1 95.19 106 ILE B CA 1
ATOM 1779 C C . ILE B 1 106 ? -5.031 -1.212 -14.789 1 95.19 106 ILE B C 1
ATOM 1781 O O . ILE B 1 106 ? -5.391 -0.239 -14.125 1 95.19 106 ILE B O 1
ATOM 1785 N N . ILE B 1 107 ? -5.824 -2.225 -14.992 1 94.81 107 ILE B N 1
ATOM 1786 C CA . ILE B 1 107 ? -7.227 -2.24 -14.586 1 94.81 107 ILE B CA 1
ATOM 1787 C C . ILE B 1 107 ? -7.32 -2.275 -13.062 1 94.81 107 ILE B C 1
ATOM 1789 O O . ILE B 1 107 ? -8.102 -1.535 -12.469 1 94.81 107 ILE B O 1
ATOM 1793 N N . ASP B 1 108 ? -6.527 -3.113 -12.508 1 95.25 108 ASP B N 1
ATOM 1794 C CA . ASP B 1 108 ? -6.562 -3.281 -11.062 1 95.25 108 ASP B CA 1
ATOM 1795 C C . ASP B 1 108 ? -6.141 -1.997 -10.352 1 95.25 108 ASP B C 1
ATOM 1797 O O . ASP B 1 108 ? -6.754 -1.597 -9.359 1 95.25 108 ASP B O 1
ATOM 1801 N N . VAL B 1 109 ? -5.102 -1.378 -10.828 1 95.19 109 VAL B N 1
ATOM 1802 C CA . VAL B 1 109 ? -4.598 -0.158 -10.203 1 95.19 109 VAL B CA 1
ATOM 1803 C C . VAL B 1 109 ? -5.617 0.965 -10.367 1 95.19 109 VAL B C 1
ATOM 1805 O O . VAL B 1 109 ? -5.871 1.727 -9.43 1 95.19 109 VAL B O 1
ATOM 1808 N N . ALA B 1 110 ? -6.172 1.073 -11.539 1 96.81 110 ALA B N 1
ATOM 1809 C CA . ALA B 1 110 ? -7.223 2.062 -11.766 1 96.81 110 ALA B CA 1
ATOM 1810 C C . ALA B 1 110 ? -8.391 1.852 -10.812 1 96.81 110 ALA B C 1
ATOM 1812 O O . ALA B 1 110 ? -8.906 2.809 -10.227 1 96.81 110 ALA B O 1
ATOM 1813 N N . TRP B 1 111 ? -8.773 0.635 -10.664 1 96.12 111 TRP B N 1
ATOM 1814 C CA . TRP B 1 111 ? -9.875 0.305 -9.773 1 96.12 111 TRP B CA 1
ATOM 1815 C C . TRP B 1 111 ? -9.531 0.648 -8.328 1 96.12 111 TRP B C 1
ATOM 1817 O O . TRP B 1 111 ? -10.336 1.243 -7.609 1 96.12 111 TRP B O 1
ATOM 1827 N N . GLY B 1 112 ? -8.383 0.179 -7.875 1 96 112 GLY B N 1
ATOM 1828 C CA . GLY B 1 112 ? -7.961 0.465 -6.512 1 96 112 GLY B CA 1
ATOM 1829 C C . GLY B 1 112 ? -7.918 1.948 -6.199 1 96 112 GLY B C 1
ATOM 1830 O O . GLY B 1 112 ? -8.312 2.371 -5.113 1 96 112 GLY B O 1
ATOM 1831 N N . THR B 1 113 ? -7.371 2.686 -7.16 1 97.56 113 THR B N 1
ATOM 1832 C CA . THR B 1 113 ? -7.316 4.137 -7.031 1 97.56 113 THR B CA 1
ATOM 1833 C C . THR B 1 113 ? -8.719 4.719 -6.879 1 97.56 113 THR B C 1
ATOM 1835 O O . THR B 1 113 ? -8.977 5.492 -5.957 1 97.56 113 THR B O 1
ATOM 1838 N N . PHE B 1 114 ? -9.586 4.27 -7.73 1 98.19 114 PHE B N 1
ATOM 1839 C CA . PHE B 1 114 ? -10.953 4.762 -7.75 1 98.19 114 PHE B CA 1
ATOM 1840 C C . PHE B 1 114 ? -11.688 4.363 -6.473 1 98.19 114 PHE B C 1
ATOM 1842 O O . PHE B 1 114 ? -12.297 5.211 -5.812 1 98.19 114 PHE B O 1
ATOM 1849 N N . ALA B 1 115 ? -11.664 3.129 -6.133 1 97.38 115 ALA B N 1
ATOM 1850 C CA . ALA B 1 115 ? -12.422 2.602 -5 1 97.38 115 ALA B CA 1
ATOM 1851 C C . ALA B 1 115 ? -11.977 3.25 -3.695 1 97.38 115 ALA B C 1
ATOM 1853 O O . ALA B 1 115 ? -12.805 3.602 -2.854 1 97.38 115 ALA B O 1
ATOM 1854 N N . THR B 1 116 ? -10.695 3.402 -3.508 1 98.31 116 THR B N 1
ATOM 1855 C CA . THR B 1 116 ? -10.18 3.971 -2.27 1 98.31 116 THR B CA 1
ATOM 1856 C C . THR B 1 116 ? -10.469 5.465 -2.195 1 98.31 116 THR B C 1
ATOM 1858 O O . THR B 1 116 ? -10.781 5.992 -1.126 1 98.31 116 THR B O 1
ATOM 1861 N N . MET B 1 117 ? -10.352 6.125 -3.332 1 98.62 117 MET B N 1
ATOM 1862 C CA . MET B 1 117 ? -10.711 7.539 -3.402 1 98.62 117 MET B CA 1
ATOM 1863 C C . MET B 1 117 ? -12.172 7.754 -2.998 1 98.62 117 MET B C 1
ATOM 1865 O O . MET B 1 117 ? -12.469 8.609 -2.168 1 98.62 117 MET B O 1
ATOM 1869 N N . VAL B 1 118 ? -13.031 6.988 -3.566 1 98.56 118 VAL B N 1
ATOM 1870 C CA . VAL B 1 118 ? -14.461 7.117 -3.318 1 98.56 118 VAL B CA 1
ATOM 1871 C C . VAL B 1 118 ? -14.766 6.781 -1.859 1 98.56 118 VAL B C 1
ATOM 1873 O O . VAL B 1 118 ? -15.5 7.516 -1.187 1 98.56 118 VAL B O 1
ATOM 1876 N N . ALA B 1 119 ? -14.242 5.691 -1.409 1 98.56 119 ALA B N 1
ATOM 1877 C CA . ALA B 1 119 ? -14.508 5.254 -0.04 1 98.56 119 ALA B CA 1
ATOM 1878 C C . ALA B 1 119 ? -14.023 6.293 0.968 1 98.56 119 ALA B C 1
ATOM 1880 O O . ALA B 1 119 ? -14.734 6.625 1.918 1 98.56 119 ALA B O 1
ATOM 1881 N N . ALA B 1 120 ? -12.828 6.785 0.773 1 98.56 120 ALA B N 1
ATOM 1882 C CA . ALA B 1 120 ? -12.266 7.773 1.69 1 98.56 120 ALA B CA 1
ATOM 1883 C C . ALA B 1 120 ? -13.086 9.055 1.685 1 98.56 120 ALA B C 1
ATOM 1885 O O . ALA B 1 120 ? -13.352 9.633 2.74 1 98.56 120 ALA B O 1
ATOM 1886 N N . THR B 1 121 ? -13.453 9.5 0.5 1 98.56 121 THR B N 1
ATOM 1887 C CA . THR B 1 121 ? -14.211 10.742 0.36 1 98.56 121 THR B CA 1
ATOM 1888 C C . THR B 1 121 ? -15.594 10.602 0.983 1 98.56 121 THR B C 1
ATOM 1890 O O . THR B 1 121 ? -16.047 11.477 1.723 1 98.56 121 THR B O 1
ATOM 1893 N N . ALA B 1 122 ? -16.266 9.57 0.663 1 98.31 122 ALA B N 1
ATOM 1894 C CA . ALA B 1 122 ? -17.594 9.328 1.2 1 98.31 122 ALA B CA 1
ATOM 1895 C C . ALA B 1 122 ? -17.562 9.203 2.721 1 98.31 122 ALA B C 1
ATOM 1897 O O . ALA B 1 122 ? -18.422 9.758 3.414 1 98.31 122 ALA B O 1
ATOM 1898 N N . ALA B 1 123 ? -16.656 8.438 3.213 1 97.88 123 ALA B N 1
ATOM 1899 C CA . ALA B 1 123 ? -16.531 8.25 4.656 1 97.88 123 ALA B CA 1
ATOM 1900 C C . ALA B 1 123 ? -16.25 9.578 5.359 1 97.88 123 ALA B C 1
ATOM 1902 O O . ALA B 1 123 ? -16.766 9.836 6.445 1 97.88 123 ALA B O 1
ATOM 1903 N N . THR B 1 124 ? -15.391 10.344 4.734 1 97.69 124 THR B N 1
ATOM 1904 C CA . THR B 1 124 ? -15.094 11.656 5.293 1 97.69 124 THR B CA 1
ATOM 1905 C C . THR B 1 124 ? -16.344 12.531 5.316 1 97.69 124 THR B C 1
ATOM 1907 O O . THR B 1 124 ? -16.641 13.172 6.324 1 97.69 124 THR B O 1
ATOM 1910 N N . TRP B 1 125 ? -17 12.539 4.195 1 97.38 125 TRP B N 1
ATOM 1911 C CA . TRP B 1 125 ? -18.219 13.32 4.086 1 97.38 125 TRP B CA 1
ATOM 1912 C C . TRP B 1 125 ? -19.234 12.891 5.152 1 97.38 125 TRP B C 1
ATOM 1914 O O . TRP B 1 125 ? -19.828 13.734 5.824 1 97.38 125 TRP B O 1
ATOM 1924 N N . PHE B 1 126 ? -19.422 11.633 5.238 1 96.56 126 PHE B N 1
ATOM 1925 C CA . PHE B 1 126 ? -20.344 11.094 6.223 1 96.56 126 PHE B CA 1
ATOM 1926 C C . PHE B 1 126 ? -19.938 11.516 7.633 1 96.56 126 PHE B C 1
ATOM 1928 O O . PHE B 1 126 ? -20.797 11.898 8.438 1 96.56 126 PHE B O 1
ATOM 1935 N N . THR B 1 127 ? -18.688 11.406 7.969 1 95.81 127 THR B N 1
ATOM 1936 C CA . THR B 1 127 ? -18.188 11.719 9.305 1 95.81 127 THR B CA 1
ATOM 1937 C C . THR B 1 127 ? -18.344 13.203 9.609 1 95.81 127 THR B C 1
ATOM 1939 O O . THR B 1 127 ? -18.703 13.578 10.727 1 95.81 127 THR B O 1
ATOM 1942 N N . LEU B 1 128 ? -18.078 14.008 8.641 1 93.88 128 LEU B N 1
ATOM 1943 C CA . LEU B 1 128 ? -18.25 15.453 8.812 1 93.88 128 LEU B CA 1
ATOM 1944 C C . LEU B 1 128 ? -19.703 15.812 9.016 1 93.88 128 LEU B C 1
ATOM 1946 O O . LEU B 1 128 ? -20.031 16.719 9.789 1 93.88 128 LEU B O 1
ATOM 1950 N N . ARG B 1 129 ? -20.484 15.125 8.383 1 94.62 129 ARG B N 1
ATOM 1951 C CA . ARG B 1 129 ? -21.906 15.438 8.43 1 94.62 129 ARG B CA 1
ATOM 1952 C C . ARG B 1 129 ? -22.531 14.945 9.734 1 94.62 129 ARG B C 1
ATOM 1954 O O . ARG B 1 129 ? -23.406 15.617 10.297 1 94.62 129 ARG B O 1
ATOM 1961 N N . PHE B 1 130 ? -22.047 13.766 10.133 1 90.69 130 PHE B N 1
ATOM 1962 C CA . PHE B 1 130 ? -22.797 13.148 11.227 1 90.69 130 PHE B CA 1
ATOM 1963 C C . PHE B 1 130 ? -21.969 13.141 12.508 1 90.69 130 PHE B C 1
ATOM 1965 O O . PHE B 1 130 ? -22.5 12.906 13.594 1 90.69 130 PHE B O 1
ATOM 1972 N N . ALA B 1 131 ? -20.688 13.008 12.578 1 78.44 131 ALA B N 1
ATOM 1973 C CA . ALA B 1 131 ? -19.875 13 13.797 1 78.44 131 ALA B CA 1
ATOM 1974 C C . ALA B 1 131 ? -19.391 14.406 14.133 1 78.44 131 ALA B C 1
ATOM 1976 O O . ALA B 1 131 ? -18.828 14.633 15.211 1 78.44 131 ALA B O 1
ATOM 1977 N N . GLY B 1 132 ? -19.453 15.328 13.117 1 58.81 132 GLY B N 1
ATOM 1978 C CA . GLY B 1 132 ? -19.188 16.719 13.445 1 58.81 132 GLY B CA 1
ATOM 1979 C C . GLY B 1 132 ? -20.312 17.375 14.227 1 58.81 132 GLY B C 1
ATOM 1980 O O . GLY B 1 132 ? -21.438 16.875 14.234 1 58.81 132 GLY B O 1
#

Nearest PDB structures (foldseek):
  8x61-assembly1_D  TM=4.786E-01  e=2.395E+00  Escherichia coli K-12
  7w7c-assembly1_B-2  TM=2.900E-01  e=1.523E+00  Corynebacterium diphtheriae NCTC 13129
  8x61-assembly1_D  TM=4.766E-01  e=2.739E+00  Escherichia coli K-12
  7w7c-assembly1_B-2  TM=2.901E-01  e=1.652E+00  Corynebacterium diphtheriae NCTC 13129
  7v2c-assembly1_V  TM=5.152E-01  e=9.691E+00  Sus scrofa

Sequence (264 aa):
MSYVMAYVAAAVVFGALDAAWLGWAGPNLYRPALGDLLAPAFRPAPALVFYAIYLAGMVWFAIRPGLTQGLGAAALNGALLGAMCYMTYDLTSQAVLARWPVHLTIIDVAWGTFATMVAATAATWFTLRFAGMSYVMAYVAAAVVFGALDAAWLGWAGPNLYRPALGDLLAPAFRPAPALVFYAIYLAGMVWFAIRPGLTQGLGAAALNGALLGAMCYMTYDLTSQAVLARWPVHLTIIDVAWGTFATMVAATAATWFTLRFAG

Radius of gyration: 18.14 Å; Cα contacts (8 Å, |Δi|>4): 409; chains: 2; bounding box: 44×46×37 Å

Foldseek 3Di:
DLLVLLLVLLCVQLVVLVVVCCVVCVVPPCCVQQPPVDDPDDDVVVVVVVSNVLSVVLSVFALVCCLVVHLVSNLVRQLVSQLVVLLCVQVVCVVDPPGHDPVSSVVSSVSSSVSSSVSSSRSNVVSNVPVD/DLLVLLLVLLCVQLVVLVVVCCVVCVVPPCCVQQPPVDDPDDDVPVVVVVSNVLSVVLSVFALVCCLVVNLVSNLVRQLVSQLVVLLVVQVVCVVDPPGHDPVSSVVSSVSSSVSSSVSSSRSNVVSNVPVD

pLDDT: mean 93.45, std 5.42, range [58.81, 98.62]